Protein AF-A0A1S6QHH8-F1 (afdb_monomer_lite)

InterPro domains:
  IPR001818 Peptidase M10, metallopeptidase [PF00413] (205-261)
  IPR024079 Metallopeptidase, catalytic domain superfamily [G3DSA:3.40.390.10] (134-269)

Radius of gyration: 24.77 Å; chains: 1; bounding box: 55×42×79 Å

Structure (mmCIF, N/CA/C/O backbone):
data_AF-A0A1S6QHH8-F1
#
_entry.id   AF-A0A1S6QHH8-F1
#
loop_
_atom_site.group_PDB
_atom_site.id
_atom_site.type_symbol
_atom_site.label_atom_id
_atom_site.label_alt_id
_atom_site.label_comp_id
_atom_site.label_asym_id
_atom_site.label_entity_id
_atom_site.label_seq_id
_atom_site.pdbx_PDB_ins_code
_atom_site.Cartn_x
_atom_site.Cartn_y
_atom_site.Cartn_z
_atom_site.occupancy
_atom_site.B_iso_or_equiv
_atom_site.auth_seq_id
_atom_site.auth_comp_id
_atom_site.auth_asym_id
_atom_site.auth_atom_id
_atom_site.pdbx_PDB_model_num
ATOM 1 N N . MET A 1 1 ? -2.796 -9.650 -31.350 1.00 51.22 1 MET A N 1
ATOM 2 C CA . MET A 1 1 ? -2.379 -8.665 -30.313 1.00 51.22 1 MET A CA 1
ATOM 3 C C . MET A 1 1 ? -1.044 -7.991 -30.664 1.00 51.22 1 MET A C 1
ATOM 5 O O . MET A 1 1 ? -0.885 -6.814 -30.364 1.00 51.22 1 MET A O 1
ATOM 9 N N . THR A 1 2 ? -0.147 -8.692 -31.366 1.00 52.94 2 THR A N 1
ATOM 10 C CA . THR A 1 2 ? 1.159 -8.241 -31.893 1.00 52.94 2 THR A CA 1
ATOM 11 C C . THR A 1 2 ? 1.101 -6.965 -32.746 1.00 52.94 2 THR A C 1
ATOM 13 O O . THR A 1 2 ? 1.821 -6.013 -32.470 1.00 52.94 2 THR A O 1
ATOM 16 N N . THR A 1 3 ? 0.168 -6.851 -33.696 1.00 48.91 3 THR A N 1
ATOM 17 C CA . THR A 1 3 ? 0.068 -5.676 -34.590 1.00 48.91 3 THR A CA 1
ATOM 18 C C . THR A 1 3 ? -0.217 -4.362 -33.845 1.00 48.91 3 THR A C 1
ATOM 20 O O . THR A 1 3 ? 0.385 -3.331 -34.136 1.00 48.91 3 THR A O 1
ATOM 23 N N . LYS A 1 4 ? -1.089 -4.396 -32.822 1.00 62.06 4 LYS A N 1
ATOM 24 C CA . LYS A 1 4 ? -1.388 -3.227 -31.967 1.00 62.06 4 LYS A CA 1
ATOM 25 C C . LYS A 1 4 ? -0.208 -2.846 -31.064 1.00 62.06 4 LYS A C 1
ATOM 27 O O . LYS A 1 4 ? -0.083 -1.679 -30.700 1.00 62.06 4 LYS A O 1
ATOM 32 N N . LEU A 1 5 ? 0.629 -3.814 -30.689 1.00 64.44 5 LEU A N 1
ATOM 33 C CA . LEU A 1 5 ? 1.823 -3.587 -29.876 1.00 64.44 5 LEU A CA 1
ATOM 34 C C . LEU A 1 5 ? 2.918 -2.898 -30.700 1.00 64.44 5 LEU A C 1
ATOM 36 O O . LEU A 1 5 ? 3.443 -1.872 -30.274 1.00 64.44 5 LEU A O 1
ATOM 40 N N . ASN A 1 6 ? 3.158 -3.390 -31.917 1.00 60.22 6 ASN A N 1
ATOM 41 C CA . ASN A 1 6 ? 4.155 -2.841 -32.838 1.00 60.22 6 ASN A CA 1
ATOM 42 C C . ASN A 1 6 ? 3.826 -1.403 -33.241 1.00 60.22 6 ASN A C 1
ATOM 44 O O . ASN A 1 6 ? 4.709 -0.549 -3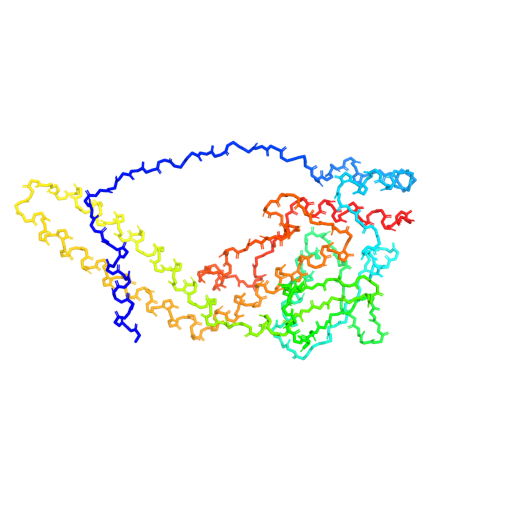3.245 1.00 60.22 6 ASN A O 1
ATOM 48 N N . LEU A 1 7 ? 2.547 -1.103 -33.488 1.00 55.94 7 LEU A N 1
ATOM 49 C CA . LEU A 1 7 ? 2.104 0.261 -33.776 1.00 55.94 7 LEU A CA 1
ATOM 50 C C . LEU A 1 7 ? 2.398 1.216 -32.603 1.00 55.94 7 LEU A C 1
ATOM 52 O O . LEU A 1 7 ? 2.921 2.306 -32.810 1.00 55.94 7 LEU A O 1
ATOM 56 N N . ARG A 1 8 ? 2.131 0.790 -31.359 1.00 69.94 8 ARG A N 1
ATOM 57 C CA . ARG A 1 8 ? 2.402 1.591 -30.150 1.00 69.94 8 ARG A CA 1
ATOM 58 C C . ARG A 1 8 ? 3.893 1.813 -29.894 1.00 69.94 8 ARG A C 1
ATOM 60 O O . ARG A 1 8 ? 4.254 2.896 -29.447 1.00 69.94 8 ARG A O 1
ATOM 67 N N . ILE A 1 9 ? 4.739 0.817 -30.166 1.00 73.56 9 ILE A N 1
ATOM 68 C CA . ILE A 1 9 ? 6.199 0.954 -30.052 1.00 73.56 9 ILE A CA 1
ATOM 69 C C . ILE A 1 9 ? 6.696 1.981 -31.070 1.00 73.56 9 ILE A C 1
ATOM 71 O O . ILE A 1 9 ? 7.362 2.935 -30.685 1.00 73.56 9 ILE A O 1
ATOM 75 N N . LYS A 1 10 ? 6.298 1.850 -32.343 1.00 66.06 10 LYS A N 1
ATOM 76 C CA . LYS A 1 10 ? 6.672 2.806 -33.398 1.00 66.06 10 LYS A CA 1
ATOM 77 C C . LYS A 1 10 ? 6.259 4.244 -33.052 1.00 66.06 10 LYS A C 1
ATOM 79 O O . LYS A 1 10 ? 7.071 5.149 -33.192 1.00 66.06 10 LYS A O 1
ATOM 84 N N . LEU A 1 11 ? 5.049 4.441 -32.516 1.00 65.81 11 LEU A N 1
ATOM 85 C CA . LEU A 1 11 ? 4.545 5.749 -32.057 1.00 65.81 11 LEU A CA 1
ATOM 86 C C . LEU A 1 11 ? 5.353 6.361 -30.894 1.00 65.81 11 LEU A C 1
ATOM 88 O O . LEU A 1 11 ? 5.511 7.575 -30.830 1.00 65.81 11 LEU A O 1
ATOM 92 N N . LEU A 1 12 ? 5.869 5.552 -29.964 1.00 68.81 12 LEU A N 1
ATOM 93 C CA . LEU A 1 12 ? 6.679 6.039 -28.832 1.00 68.81 12 LEU A CA 1
ATOM 94 C C . LEU A 1 12 ? 8.142 6.329 -29.202 1.00 68.81 12 LEU A C 1
ATOM 96 O O . LEU A 1 12 ? 8.862 6.962 -28.427 1.00 68.81 12 LEU A O 1
ATOM 100 N N . MET A 1 13 ? 8.571 5.865 -30.372 1.00 68.62 13 MET A N 1
ATOM 101 C CA . MET A 1 13 ? 9.923 6.028 -30.905 1.00 68.62 13 MET A CA 1
ATOM 102 C C . MET A 1 13 ? 9.977 7.114 -32.005 1.00 68.62 13 MET A C 1
ATOM 104 O O . MET A 1 13 ? 10.937 7.160 -32.775 1.00 68.62 13 MET A O 1
ATOM 108 N N . ILE A 1 14 ? 8.950 7.979 -32.101 1.00 58.16 14 ILE A N 1
ATOM 109 C CA . ILE A 1 14 ? 8.840 9.026 -33.133 1.00 58.16 14 ILE A CA 1
ATOM 110 C C . ILE A 1 14 ? 9.967 10.067 -33.007 1.00 58.16 14 ILE A C 1
ATOM 112 O O . ILE A 1 14 ? 10.131 10.714 -31.977 1.00 58.16 14 ILE A O 1
ATOM 116 N N . SER A 1 15 ? 10.701 10.183 -34.121 1.00 48.19 15 SER A N 1
ATOM 117 C CA . SER A 1 15 ? 11.646 11.208 -34.591 1.00 48.19 15 SER A CA 1
ATOM 118 C C . SER A 1 15 ? 12.500 11.969 -33.567 1.00 48.19 15 SER A C 1
ATOM 120 O O . SER A 1 15 ? 12.021 12.803 -32.806 1.00 48.19 15 SER A O 1
ATOM 122 N N . VAL A 1 16 ? 13.820 11.841 -33.739 1.00 45.78 16 VAL A N 1
ATOM 123 C CA . VAL A 1 16 ? 14.908 12.655 -33.146 1.00 45.78 16 VAL A CA 1
ATOM 124 C C . VAL A 1 16 ? 14.820 14.156 -33.531 1.00 45.78 16 VAL A C 1
ATOM 126 O O . VAL A 1 16 ? 15.731 14.925 -33.247 1.00 45.78 16 VAL A O 1
ATOM 129 N N . LEU A 1 17 ? 13.743 14.613 -34.185 1.00 43.12 17 LEU A N 1
ATOM 130 C CA . LEU A 1 17 ? 13.693 15.925 -34.837 1.00 43.12 17 LEU A CA 1
ATOM 131 C C . LEU A 1 17 ? 13.499 17.126 -33.899 1.00 43.12 17 LEU A C 1
ATOM 133 O O . LEU A 1 17 ? 13.678 18.252 -34.348 1.00 43.12 17 LEU A O 1
ATOM 137 N N . SER A 1 18 ? 13.179 16.934 -32.620 1.00 38.03 18 SER A N 1
ATOM 138 C CA . SER A 1 18 ? 12.982 18.065 -31.701 1.00 38.03 18 SER A CA 1
ATOM 139 C C . SER A 1 18 ? 12.889 17.610 -30.242 1.00 38.03 18 SER A C 1
ATOM 141 O O . SER A 1 18 ? 11.829 17.636 -29.623 1.00 38.03 18 SER A O 1
ATOM 143 N N . LEU A 1 19 ? 14.015 17.198 -29.648 1.00 35.59 19 LEU A N 1
ATOM 144 C CA . LEU A 1 19 ? 14.108 17.100 -28.187 1.00 35.59 19 LEU A CA 1
ATOM 145 C C . LEU A 1 19 ? 14.456 18.475 -27.598 1.00 35.59 19 LEU A C 1
ATOM 147 O O . LEU A 1 19 ? 15.608 18.769 -27.291 1.00 35.59 19 LEU A O 1
ATOM 151 N N . THR A 1 20 ? 13.446 19.320 -27.402 1.00 33.41 20 THR A N 1
ATOM 152 C CA . THR A 1 20 ? 13.528 20.394 -26.406 1.00 33.41 20 THR A CA 1
ATOM 153 C C . THR A 1 20 ? 13.478 19.767 -25.013 1.00 33.41 20 THR A C 1
ATOM 155 O O . THR A 1 20 ? 12.476 19.163 -24.621 1.00 33.41 20 THR A O 1
ATOM 158 N N . LEU A 1 21 ? 14.574 19.899 -24.266 1.00 32.94 21 LEU A N 1
ATOM 159 C CA . LEU A 1 21 ? 14.647 19.617 -22.834 1.00 32.94 21 LEU A CA 1
ATOM 160 C C . LEU A 1 21 ? 13.706 20.573 -22.085 1.00 32.94 21 LEU A C 1
ATOM 162 O O . LEU A 1 21 ? 14.079 21.698 -21.769 1.00 32.94 21 LEU A O 1
ATOM 166 N N . PHE A 1 22 ? 12.485 20.136 -21.780 1.00 30.77 22 PHE A N 1
ATOM 167 C CA . PHE A 1 22 ? 11.654 20.836 -20.804 1.00 30.77 22 PHE A CA 1
ATOM 168 C C . PHE A 1 22 ? 12.207 20.564 -19.403 1.00 30.77 22 PHE A C 1
ATOM 170 O O . PHE A 1 22 ? 12.034 19.481 -18.841 1.00 30.77 22 PHE A O 1
ATOM 177 N N . ALA A 1 23 ? 12.891 21.561 -18.842 1.00 28.89 23 ALA A N 1
ATOM 178 C CA . ALA A 1 23 ? 13.154 21.624 -17.416 1.00 28.89 23 ALA A CA 1
ATOM 179 C C . ALA A 1 23 ? 11.807 21.773 -16.696 1.00 28.89 23 ALA A C 1
ATOM 181 O O . ALA A 1 23 ? 11.114 22.779 -16.843 1.00 28.89 23 ALA A O 1
ATOM 182 N N . PHE A 1 24 ? 11.409 20.751 -15.941 1.00 31.20 24 PHE A N 1
ATOM 183 C CA . PHE A 1 24 ? 10.262 20.868 -15.051 1.00 31.20 24 PHE A CA 1
ATOM 184 C C . PHE A 1 24 ? 10.625 21.852 -13.934 1.00 31.20 24 PHE A C 1
ATOM 186 O O . PHE A 1 24 ? 11.630 21.625 -13.253 1.00 31.20 24 PHE A O 1
ATOM 193 N N . PRO A 1 25 ? 9.837 22.916 -13.697 1.00 30.22 25 PRO A N 1
ATOM 194 C CA . PRO A 1 25 ? 10.035 23.735 -12.517 1.00 30.22 25 PRO A CA 1
ATOM 195 C C . PRO A 1 25 ? 9.834 22.853 -11.284 1.00 30.22 25 PRO A C 1
ATOM 197 O O . PRO A 1 25 ? 8.800 22.202 -11.109 1.00 30.22 25 PRO A O 1
ATOM 200 N N . THR A 1 26 ? 10.843 22.818 -10.419 1.00 32.25 26 THR A N 1
ATOM 201 C CA . THR A 1 26 ? 10.704 22.285 -9.070 1.00 32.25 26 THR A CA 1
ATOM 202 C C . THR A 1 26 ? 9.713 23.172 -8.334 1.00 32.25 26 THR A C 1
ATOM 204 O O . THR A 1 26 ? 10.038 24.296 -7.954 1.00 32.25 26 THR A O 1
ATOM 207 N N . SER A 1 27 ? 8.486 22.686 -8.154 1.00 33.19 27 SER A N 1
ATOM 208 C CA . SER A 1 27 ? 7.510 23.346 -7.297 1.00 33.19 27 SER A CA 1
ATOM 209 C C . SER A 1 27 ? 8.098 23.471 -5.894 1.00 33.19 27 SER A C 1
ATOM 211 O O . SER A 1 27 ? 8.435 22.462 -5.265 1.00 33.19 27 SER A O 1
ATOM 213 N N . SER A 1 28 ? 8.212 24.701 -5.406 1.00 36.06 28 SER A N 1
ATOM 214 C CA . SER A 1 28 ? 8.492 24.991 -4.009 1.00 36.06 28 SER A CA 1
ATOM 215 C C . SER A 1 28 ? 7.426 24.319 -3.141 1.00 36.06 28 SER A C 1
ATOM 217 O O . SER A 1 28 ? 6.220 24.494 -3.321 1.00 36.06 28 SER A O 1
ATOM 219 N N . ASN A 1 29 ? 7.878 23.481 -2.210 1.00 37.91 29 ASN A N 1
ATOM 220 C CA . ASN A 1 29 ? 6.994 22.837 -1.254 1.00 37.91 29 ASN A CA 1
ATOM 221 C C . ASN A 1 29 ? 6.474 23.905 -0.288 1.00 37.91 29 ASN A C 1
ATOM 223 O O . ASN A 1 29 ? 7.172 24.294 0.646 1.00 37.91 29 ASN A O 1
ATOM 227 N N . VAL A 1 30 ? 5.235 24.355 -0.481 1.00 34.84 30 VAL A N 1
ATOM 228 C CA . VAL A 1 30 ? 4.479 25.006 0.590 1.00 34.84 30 VAL A CA 1
ATOM 229 C C . VAL A 1 30 ? 4.384 23.989 1.726 1.00 34.84 30 VAL A C 1
ATOM 231 O O . VAL A 1 30 ? 3.752 22.938 1.585 1.00 34.84 30 VAL A O 1
ATOM 234 N N . HIS A 1 31 ? 5.077 24.259 2.833 1.00 40.41 31 HIS A N 1
ATOM 235 C CA . HIS A 1 31 ? 5.063 23.409 4.016 1.00 40.41 31 HIS A CA 1
ATOM 236 C C . HIS A 1 31 ? 3.648 23.385 4.597 1.00 40.41 31 HIS A C 1
ATOM 238 O O . HIS A 1 31 ? 3.270 24.235 5.400 1.00 40.41 31 HIS A O 1
ATOM 244 N N . ALA A 1 32 ? 2.854 22.387 4.206 1.00 47.12 32 ALA A N 1
ATOM 245 C CA . ALA A 1 32 ? 1.648 22.043 4.938 1.00 47.12 32 ALA A CA 1
ATOM 246 C C . ALA A 1 32 ? 2.029 21.844 6.413 1.00 47.12 32 ALA A C 1
ATOM 248 O O . ALA A 1 32 ? 3.020 21.170 6.719 1.00 47.12 32 ALA A O 1
ATOM 249 N N . SER A 1 33 ? 1.259 22.441 7.323 1.00 57.16 33 SER A N 1
ATOM 250 C CA . SER A 1 33 ? 1.471 22.293 8.760 1.00 57.16 33 SER A CA 1
ATOM 251 C C . SER A 1 33 ? 1.549 20.805 9.112 1.00 57.16 33 SER A C 1
ATOM 253 O O . SER A 1 33 ? 0.631 20.018 8.873 1.00 57.16 33 SER A O 1
ATOM 255 N N . SER A 1 34 ? 2.717 20.387 9.602 1.00 78.12 34 SER A N 1
ATOM 256 C CA . SER A 1 34 ? 3.014 18.970 9.774 1.00 78.12 34 SER A CA 1
ATOM 257 C C . SER A 1 34 ? 2.138 18.377 10.874 1.00 78.12 34 SER A C 1
ATOM 259 O O . SER A 1 34 ? 2.282 18.697 12.053 1.00 78.12 3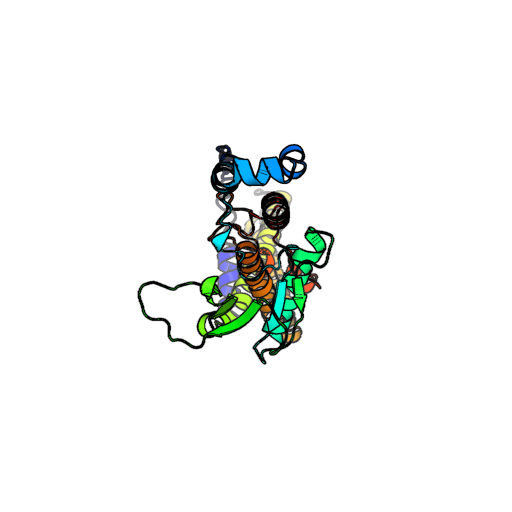4 SER A O 1
ATOM 261 N N . VAL A 1 35 ? 1.263 17.446 10.495 1.00 93.50 35 VAL A N 1
ATOM 262 C CA . VAL A 1 35 ? 0.444 16.656 11.429 1.00 93.50 35 VAL A CA 1
ATOM 263 C C . VAL A 1 35 ? 1.246 15.536 12.103 1.00 93.50 35 VAL A C 1
ATOM 265 O O . VAL A 1 35 ? 0.662 14.640 12.704 1.00 93.50 35 VAL A O 1
ATOM 268 N N . LYS A 1 36 ? 2.582 15.540 12.001 1.00 95.94 36 LYS A N 1
ATOM 269 C CA . LYS A 1 36 ? 3.469 14.552 12.625 1.00 95.94 36 LYS A CA 1
ATOM 270 C C . LYS A 1 36 ? 3.754 14.937 14.087 1.00 95.94 36 LYS A C 1
ATOM 272 O O . LYS A 1 36 ? 4.396 15.959 14.330 1.00 95.94 36 LYS A O 1
ATOM 277 N N . PRO A 1 37 ? 3.350 14.123 15.079 1.00 96.50 37 PRO A N 1
ATOM 278 C CA . PRO A 1 37 ? 3.741 14.337 16.470 1.00 96.50 37 PRO A CA 1
ATOM 279 C C . PRO A 1 37 ? 5.258 14.279 16.670 1.00 96.50 37 PRO A C 1
ATOM 281 O O . PRO A 1 37 ? 5.941 13.443 16.075 1.00 96.50 37 PRO A O 1
ATOM 284 N N . SER A 1 38 ? 5.773 15.131 17.557 1.00 96.31 38 SER A N 1
ATOM 285 C CA . SER A 1 38 ? 7.163 15.062 18.016 1.00 96.31 38 SER A CA 1
ATOM 286 C C . SER A 1 38 ? 7.353 13.945 19.046 1.00 96.31 38 SER A C 1
ATOM 288 O O . SER A 1 38 ? 6.400 13.499 19.690 1.00 96.31 38 SER A O 1
ATOM 290 N N . ALA A 1 39 ? 8.601 13.525 19.266 1.00 95.75 39 ALA A N 1
ATOM 291 C CA . ALA A 1 39 ? 8.926 12.556 20.312 1.00 95.75 39 ALA A CA 1
ATOM 292 C C . ALA A 1 39 ? 8.491 13.041 21.709 1.00 95.75 39 ALA A C 1
ATOM 294 O O . ALA A 1 39 ? 7.971 12.254 22.497 1.00 95.75 39 ALA A O 1
ATOM 295 N N . THR A 1 40 ? 8.634 14.339 21.993 1.00 97.00 40 THR A N 1
ATOM 296 C CA . THR A 1 40 ? 8.186 14.958 23.250 1.00 97.00 40 THR A CA 1
ATOM 297 C C . THR A 1 40 ? 6.676 14.860 23.425 1.00 97.00 40 THR A C 1
ATOM 299 O O . THR A 1 40 ? 6.208 14.572 24.526 1.00 97.00 40 THR A O 1
ATOM 302 N N . MET A 1 41 ? 5.903 15.040 22.346 1.00 97.69 41 MET A N 1
ATOM 303 C CA . MET A 1 41 ? 4.451 14.863 22.394 1.00 97.69 41 MET A CA 1
ATOM 304 C C . MET A 1 41 ? 4.093 13.423 22.780 1.00 97.69 41 MET A C 1
ATOM 306 O O . MET A 1 41 ? 3.265 13.218 23.657 1.00 97.69 41 MET A O 1
ATOM 310 N N . LEU A 1 42 ? 4.773 12.425 22.205 1.00 97.75 42 LEU A N 1
ATOM 311 C CA . LEU A 1 42 ? 4.529 11.004 22.498 1.00 97.75 42 LEU A CA 1
ATOM 312 C C . LEU A 1 42 ? 4.879 10.577 23.933 1.00 97.75 42 LEU A C 1
ATOM 314 O O . LEU A 1 42 ? 4.435 9.511 24.367 1.00 97.75 42 LEU A O 1
ATOM 318 N N . LYS A 1 43 ? 5.663 11.378 24.660 1.00 97.69 43 LYS A N 1
ATOM 319 C CA . LYS A 1 43 ? 6.118 11.093 26.029 1.00 97.69 43 LYS A CA 1
ATOM 320 C C . LYS A 1 43 ? 5.320 11.831 27.111 1.00 97.69 43 LYS A C 1
ATOM 322 O O . LYS A 1 43 ? 5.666 11.725 28.283 1.00 97.69 43 LYS A O 1
ATOM 327 N N . LYS A 1 44 ? 4.269 12.583 26.759 1.00 98.44 44 LYS A N 1
ATOM 328 C CA . LYS A 1 44 ? 3.435 13.254 27.769 1.00 98.44 44 LYS A CA 1
ATOM 329 C C . LYS A 1 44 ? 2.696 12.248 28.658 1.00 98.44 44 LYS A C 1
ATOM 331 O O . LYS A 1 44 ? 2.465 11.099 28.281 1.00 98.44 44 LYS A O 1
ATOM 336 N N . THR A 1 45 ? 2.339 12.696 29.860 1.00 98.12 45 THR A N 1
ATOM 337 C CA . THR A 1 45 ? 1.661 11.871 30.867 1.00 98.12 45 THR A CA 1
ATOM 338 C C . THR A 1 45 ? 0.213 11.575 30.472 1.00 98.12 45 THR A C 1
ATOM 340 O O . THR A 1 45 ? -0.403 12.297 29.686 1.00 98.12 45 THR A O 1
ATOM 343 N N . LYS A 1 46 ? -0.377 10.530 31.068 1.00 98.00 46 LYS A N 1
ATOM 344 C CA . LYS A 1 46 ? -1.797 10.195 30.859 1.00 98.00 46 LYS A CA 1
ATOM 345 C C . LYS A 1 46 ? -2.725 11.352 31.238 1.00 98.00 46 LYS A C 1
ATOM 347 O O . LYS A 1 46 ? -3.681 11.626 30.521 1.00 98.00 46 LYS A O 1
ATOM 352 N N . THR A 1 47 ? -2.438 12.047 32.340 1.00 98.38 47 THR A N 1
ATOM 353 C CA . THR A 1 47 ? -3.202 13.233 32.759 1.00 98.38 47 THR A CA 1
ATOM 354 C C . THR A 1 47 ? -3.105 14.343 31.722 1.00 98.38 47 THR A C 1
ATOM 356 O O . THR A 1 47 ? -4.140 14.850 31.309 1.00 98.38 47 THR A O 1
ATOM 359 N N . TYR A 1 48 ? -1.909 14.627 31.192 1.00 98.50 48 TYR A N 1
ATOM 360 C CA . TYR A 1 48 ? -1.760 15.605 30.115 1.00 98.50 48 TYR A CA 1
ATOM 361 C C . TYR A 1 48 ? -2.613 15.243 28.891 1.00 98.50 48 TYR A C 1
ATOM 363 O O . TYR A 1 48 ? -3.322 16.104 28.372 1.00 98.50 48 TYR A O 1
ATOM 371 N N . TYR A 1 49 ? -2.576 13.980 28.445 1.00 98.44 49 TYR A N 1
ATOM 372 C CA . TYR A 1 49 ? -3.382 13.530 27.307 1.00 98.44 49 TYR A CA 1
ATOM 373 C C . TYR A 1 49 ? -4.880 13.709 27.535 1.00 98.44 49 TYR A C 1
ATOM 375 O O . TYR A 1 49 ? -5.563 14.176 26.627 1.00 98.44 49 TYR A O 1
ATOM 383 N N . ARG A 1 50 ? -5.379 13.378 28.732 1.00 98.00 50 ARG A N 1
ATOM 384 C CA . ARG A 1 50 ? -6.790 13.567 29.092 1.00 98.00 50 ARG A CA 1
ATOM 385 C C . ARG A 1 50 ? -7.180 15.045 29.082 1.00 98.00 50 ARG A C 1
ATOM 387 O O . ARG A 1 50 ? -8.133 15.408 28.401 1.00 98.00 50 ARG A O 1
ATOM 394 N N . SER A 1 51 ? -6.402 15.901 29.744 1.00 98.25 51 SER A N 1
ATOM 395 C CA . SER A 1 51 ? -6.690 17.340 29.841 1.00 98.25 51 SER A CA 1
ATOM 396 C C . SER A 1 51 ? -6.623 18.067 28.492 1.00 98.25 51 SER A C 1
ATOM 398 O O . SER A 1 51 ? -7.343 19.035 28.285 1.00 98.25 51 SER A O 1
ATOM 400 N N . HIS A 1 52 ? -5.798 17.594 27.551 1.00 98.31 52 HIS A N 1
ATOM 401 C CA . HIS A 1 52 ? -5.576 18.256 26.257 1.00 98.31 52 HIS A CA 1
ATOM 402 C C . HIS A 1 52 ? -6.165 17.485 25.067 1.00 98.31 52 HIS A C 1
ATOM 404 O O . HIS A 1 52 ? -5.804 17.745 23.916 1.00 98.31 52 HIS A O 1
ATOM 410 N N . ALA A 1 53 ? -7.075 16.538 25.317 1.00 98.00 53 ALA A N 1
ATOM 411 C CA . ALA A 1 53 ? -7.547 15.586 24.314 1.00 98.00 53 ALA A CA 1
ATOM 412 C C . ALA A 1 53 ? -8.077 16.248 23.031 1.00 98.00 53 ALA A C 1
ATOM 414 O O . ALA A 1 53 ? -7.706 15.837 21.927 1.00 98.00 53 ALA A O 1
ATOM 415 N N . LYS A 1 54 ? -8.898 17.298 23.172 1.00 98.00 54 LYS A N 1
ATOM 416 C CA . LYS A 1 54 ? -9.499 18.040 22.049 1.00 98.00 54 LYS A CA 1
ATOM 417 C C . LYS A 1 54 ? -8.445 18.766 21.205 1.00 98.00 54 LYS A C 1
ATOM 419 O O . LYS A 1 54 ? -8.458 18.670 19.979 1.00 98.00 54 LYS A O 1
ATOM 424 N N . THR A 1 55 ? -7.496 19.443 21.849 1.00 97.50 55 THR A N 1
ATOM 425 C CA . THR A 1 55 ? -6.420 20.179 21.164 1.00 97.50 55 THR A CA 1
ATOM 426 C C . THR A 1 55 ? -5.490 19.233 20.412 1.00 97.50 55 THR A C 1
ATOM 428 O O . THR A 1 55 ? -5.121 19.497 19.267 1.00 97.50 55 THR A O 1
ATOM 431 N N . ILE A 1 56 ? -5.149 18.097 21.027 1.00 98.06 56 ILE A N 1
ATOM 432 C CA . ILE A 1 56 ? -4.317 17.065 20.402 1.00 98.06 56 ILE A CA 1
ATOM 433 C C . ILE A 1 56 ? -5.039 16.449 19.195 1.00 98.06 56 ILE A C 1
ATOM 435 O O . ILE A 1 56 ? -4.439 16.347 18.123 1.00 98.06 56 ILE A O 1
ATOM 439 N N . ALA A 1 57 ? -6.325 16.110 19.343 1.00 97.62 57 ALA A N 1
ATOM 440 C CA . ALA A 1 57 ? -7.165 15.587 18.265 1.00 97.62 57 ALA A CA 1
ATOM 441 C C . ALA A 1 57 ? -7.171 16.518 17.049 1.00 97.62 57 ALA A C 1
ATOM 443 O O . ALA A 1 57 ? -6.834 16.087 15.947 1.00 97.62 57 ALA A O 1
ATOM 444 N N . LYS A 1 58 ? -7.456 17.810 17.261 1.00 96.75 58 LYS A N 1
ATOM 445 C CA . LYS A 1 58 ? -7.481 18.817 16.193 1.00 96.75 58 LYS A CA 1
ATOM 446 C C . LYS A 1 58 ? -6.121 18.957 15.505 1.00 96.75 58 LYS A C 1
ATOM 448 O O . LYS A 1 58 ? -6.043 18.920 14.282 1.00 96.75 58 LYS A O 1
ATOM 453 N N . LYS A 1 59 ? -5.036 19.086 16.279 1.00 96.31 59 LYS A N 1
ATOM 454 C CA . LYS A 1 59 ? -3.686 19.328 15.740 1.00 96.31 59 LYS A CA 1
ATOM 455 C C . LYS A 1 59 ? -3.154 18.158 14.911 1.00 96.31 59 LYS A C 1
ATOM 457 O O . LYS A 1 59 ? -2.539 18.373 13.871 1.00 96.31 59 LYS A O 1
ATOM 462 N N . TYR A 1 60 ? -3.360 16.929 15.379 1.00 97.50 60 TYR A N 1
ATOM 463 C CA . TYR A 1 60 ? -2.797 15.727 14.753 1.00 97.50 60 TYR A CA 1
ATOM 464 C C . TYR A 1 60 ? -3.821 14.927 13.947 1.00 97.50 60 TYR A C 1
ATOM 466 O O . TYR A 1 60 ? -3.508 13.828 13.476 1.00 97.50 60 TYR A O 1
ATOM 474 N N . ARG A 1 61 ? -5.022 15.491 13.764 1.00 97.44 61 ARG A N 1
ATOM 475 C CA . ARG A 1 61 ? -6.131 14.916 13.001 1.00 97.44 61 ARG A CA 1
ATOM 476 C C . ARG A 1 61 ? -6.475 13.506 13.481 1.00 97.44 61 ARG A C 1
ATOM 478 O O . ARG A 1 61 ? -6.337 12.527 12.744 1.00 97.44 61 ARG A O 1
ATOM 485 N N . ILE A 1 62 ? -6.792 13.396 14.768 1.00 98.06 62 ILE A N 1
ATOM 486 C CA . ILE A 1 62 ? -7.158 12.142 15.432 1.00 98.06 62 ILE A CA 1
ATOM 487 C C . ILE A 1 62 ? -8.609 12.244 15.893 1.00 98.06 62 ILE A C 1
ATOM 489 O O . ILE A 1 62 ? -8.968 13.176 16.606 1.00 98.06 62 ILE A O 1
ATOM 493 N N . THR A 1 63 ? -9.415 11.245 15.557 1.00 97.56 63 THR A N 1
ATOM 494 C CA . THR A 1 63 ? -10.805 11.122 15.988 1.00 97.56 63 THR A CA 1
ATOM 495 C C . THR A 1 63 ? -10.956 9.890 16.883 1.00 97.56 63 THR A C 1
ATOM 497 O O . THR A 1 63 ? -10.957 8.750 16.413 1.00 97.56 63 THR A O 1
ATOM 500 N N . TYR A 1 64 ? -11.113 10.089 18.195 1.00 96.44 64 TYR A N 1
ATOM 501 C CA . TYR A 1 64 ? -11.192 8.973 19.154 1.00 96.44 64 TYR A CA 1
ATOM 502 C C . TYR A 1 64 ? -12.439 8.098 18.958 1.00 96.44 64 TYR A C 1
ATOM 504 O O . TYR A 1 64 ? -12.387 6.889 19.185 1.00 96.44 64 TYR A O 1
ATOM 512 N N . SER A 1 65 ? -13.541 8.666 18.453 1.00 96.00 65 SER A N 1
ATOM 513 C CA . SER A 1 65 ? -14.773 7.918 18.160 1.00 96.00 65 SER A CA 1
ATOM 514 C C . SER A 1 65 ? -14.626 6.902 17.022 1.00 96.00 65 SER A C 1
ATOM 516 O O . SER A 1 65 ? -15.483 6.034 16.878 1.00 96.00 65 SER A O 1
ATOM 518 N N . LEU A 1 66 ? -13.533 6.938 16.249 1.00 96.56 66 LEU A N 1
ATOM 519 C CA . LEU A 1 66 ? -13.223 5.896 15.267 1.00 96.56 66 LEU A CA 1
ATOM 520 C C . LEU A 1 66 ? -12.591 4.646 15.911 1.00 96.56 66 LEU A C 1
ATOM 522 O O . LEU A 1 66 ? -12.638 3.571 15.320 1.00 96.56 66 LEU A O 1
ATOM 526 N N . GLN A 1 67 ? -12.039 4.736 17.127 1.00 97.75 67 GLN A N 1
ATOM 527 C CA . GLN A 1 67 ? -11.275 3.662 17.787 1.00 97.75 67 GLN A CA 1
ATOM 528 C C . GLN A 1 67 ? -12.155 2.596 18.474 1.00 97.75 67 GLN A C 1
ATOM 530 O O . GLN A 1 67 ? -11.776 2.012 19.495 1.00 97.75 67 GLN A O 1
ATOM 535 N N . THR A 1 68 ? -13.347 2.326 17.945 1.00 97.88 68 THR A N 1
ATOM 536 C CA . THR A 1 68 ? -14.351 1.440 18.567 1.00 97.88 68 THR A CA 1
ATOM 537 C C . THR A 1 68 ? -13.951 -0.038 18.573 1.00 97.88 68 THR A C 1
ATOM 539 O O . THR A 1 68 ? -14.427 -0.803 19.415 1.00 97.88 68 THR A O 1
ATOM 542 N N . ALA A 1 69 ? -13.074 -0.450 17.653 1.00 97.56 69 ALA A N 1
ATOM 543 C CA . ALA A 1 69 ? -12.519 -1.804 17.584 1.00 97.56 69 ALA A CA 1
ATOM 544 C C . ALA A 1 69 ? -11.283 -2.014 18.471 1.00 97.56 69 ALA A C 1
ATOM 546 O O . ALA A 1 69 ? -10.803 -3.146 18.586 1.00 97.56 69 ALA A O 1
ATOM 547 N N . LEU A 1 70 ? -10.744 -0.960 19.088 1.00 98.12 70 LEU A N 1
ATOM 548 C CA . LEU A 1 70 ? -9.591 -1.083 19.972 1.00 98.12 70 LEU A CA 1
ATOM 549 C C . LEU A 1 70 ? -10.035 -1.417 21.396 1.00 98.12 70 LEU A C 1
ATOM 551 O O . LEU A 1 70 ? -10.920 -0.776 21.963 1.00 98.12 70 LEU A O 1
ATOM 555 N N . THR A 1 71 ? -9.356 -2.376 22.020 1.00 97.00 71 THR A N 1
ATOM 556 C CA . THR A 1 71 ? -9.429 -2.568 23.474 1.00 97.00 71 THR A CA 1
ATOM 557 C C . THR A 1 71 ? -8.851 -1.356 24.212 1.00 97.00 71 THR A C 1
ATOM 559 O O . THR A 1 71 ? -8.161 -0.520 23.621 1.00 97.00 71 THR A O 1
ATOM 562 N N . LYS A 1 72 ? -9.039 -1.289 25.539 1.00 94.19 72 LYS A N 1
ATOM 563 C CA . LYS A 1 72 ? -8.409 -0.264 26.398 1.00 94.19 72 LYS A CA 1
ATOM 564 C C . LYS A 1 72 ? -6.883 -0.172 26.236 1.00 94.19 72 LYS A C 1
ATOM 566 O O . LYS A 1 72 ? -6.297 0.889 26.399 1.00 94.19 72 LYS A O 1
ATOM 571 N N . ASN A 1 73 ? -6.242 -1.278 25.851 1.00 94.19 73 ASN A N 1
ATOM 572 C CA . ASN A 1 73 ? -4.796 -1.347 25.645 1.00 94.19 73 ASN A CA 1
ATOM 573 C C . ASN A 1 73 ? -4.370 -1.003 24.204 1.00 94.19 73 ASN A C 1
ATOM 575 O O . ASN A 1 73 ? -3.182 -1.087 23.887 1.00 94.19 73 ASN A O 1
ATOM 579 N N . GLY A 1 74 ? -5.305 -0.621 23.329 1.00 96.12 74 GLY A N 1
ATOM 580 C CA . GLY A 1 74 ? -5.019 -0.256 21.942 1.00 96.12 74 GLY A CA 1
ATOM 581 C C . GLY A 1 74 ? -4.789 -1.451 21.013 1.00 96.12 74 GLY A C 1
ATOM 582 O O . GLY A 1 74 ? -4.079 -1.315 20.020 1.00 96.12 74 GLY A O 1
ATOM 583 N N . HIS A 1 75 ? -5.340 -2.625 21.342 1.00 97.75 75 HIS A N 1
ATOM 584 C CA . HIS A 1 75 ? -5.249 -3.819 20.494 1.00 97.75 75 HIS A CA 1
ATOM 585 C C . HIS A 1 75 ? -6.555 -4.062 19.738 1.00 97.75 75 HIS A C 1
ATOM 587 O O . HIS A 1 75 ? -7.629 -3.922 20.321 1.00 97.75 75 HIS A O 1
ATOM 593 N N . ALA A 1 76 ? -6.456 -4.501 18.485 1.00 98.38 76 ALA A N 1
ATOM 594 C CA . ALA A 1 76 ? -7.576 -5.010 17.700 1.00 98.38 76 ALA A CA 1
ATOM 595 C C . ALA A 1 76 ? -7.417 -6.513 17.446 1.00 98.38 76 ALA A C 1
ATOM 597 O O . ALA A 1 76 ? -6.331 -6.982 17.101 1.00 98.38 76 ALA A O 1
ATOM 598 N N . LYS A 1 77 ? -8.513 -7.264 17.559 1.00 98.56 77 LYS A N 1
ATOM 599 C CA . LYS A 1 77 ? -8.584 -8.676 17.184 1.00 98.56 77 LYS A CA 1
ATOM 600 C C . LYS A 1 77 ? -9.499 -8.812 15.965 1.00 98.56 77 LYS A C 1
ATOM 602 O O . LYS A 1 77 ? -10.703 -8.612 16.098 1.00 98.56 77 LYS A O 1
ATOM 607 N N . ILE A 1 78 ? -8.944 -9.103 14.788 1.00 98.69 78 ILE A N 1
ATOM 608 C CA . ILE A 1 78 ? -9.668 -9.130 13.511 1.00 98.69 78 ILE A CA 1
ATOM 609 C C . ILE A 1 78 ? -10.238 -10.518 13.193 1.00 98.69 78 ILE A C 1
ATOM 611 O O . ILE A 1 78 ? -9.499 -11.493 13.057 1.00 98.69 78 ILE A O 1
ATOM 615 N N . TYR A 1 79 ? -11.554 -10.601 13.009 1.00 98.69 79 TYR A N 1
ATOM 616 C CA . TYR A 1 79 ? -12.221 -11.728 12.363 1.00 98.69 79 TYR A CA 1
ATOM 617 C C . TYR A 1 79 ? -12.352 -11.461 10.861 1.00 98.69 79 TYR A C 1
ATOM 619 O O . TYR A 1 79 ? -12.946 -10.470 10.446 1.00 98.69 79 TYR A O 1
ATOM 627 N N . VAL A 1 80 ? -11.803 -12.350 10.032 1.00 98.38 80 VAL A N 1
ATOM 628 C CA . VAL A 1 80 ? -11.838 -12.220 8.568 1.00 98.38 80 VAL A CA 1
ATOM 629 C C . VAL A 1 80 ? -12.991 -13.040 7.988 1.00 98.38 80 VAL A C 1
ATOM 631 O O . VAL A 1 80 ? -12.839 -14.233 7.702 1.00 98.38 80 VAL A O 1
ATOM 634 N N . ALA A 1 81 ? -14.139 -12.387 7.793 1.00 97.19 81 ALA A N 1
ATOM 635 C CA . ALA A 1 81 ? -15.376 -12.964 7.267 1.00 97.19 81 ALA A CA 1
ATOM 636 C C . ALA A 1 81 ? -15.392 -12.988 5.726 1.00 97.19 81 ALA A C 1
ATOM 638 O O . ALA A 1 81 ? -16.247 -12.397 5.071 1.00 97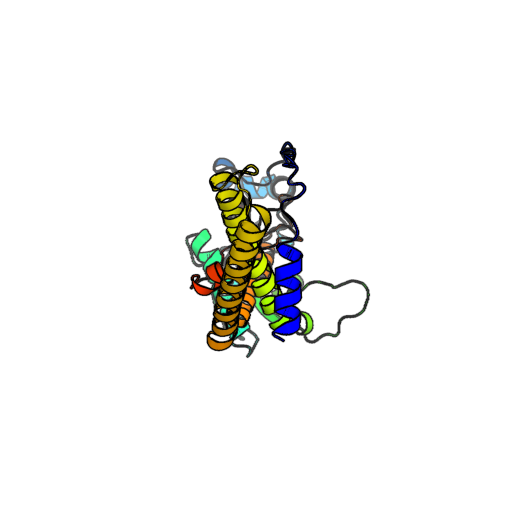.19 81 ALA A O 1
ATOM 639 N N . THR A 1 82 ? -14.415 -13.669 5.125 1.00 94.94 82 THR A N 1
ATOM 640 C CA . THR A 1 82 ? -14.402 -13.951 3.683 1.00 94.94 82 THR A CA 1
ATOM 641 C C . THR A 1 82 ? -13.705 -15.273 3.382 1.00 94.94 82 THR A C 1
ATOM 643 O O . THR A 1 82 ? -12.726 -15.648 4.042 1.00 94.94 82 THR A O 1
ATOM 646 N N . LYS A 1 83 ? -14.207 -15.973 2.358 1.00 93.88 83 LYS A N 1
ATOM 647 C CA . LYS A 1 83 ? -13.598 -17.187 1.795 1.00 93.88 83 LYS A CA 1
ATOM 648 C C . LYS A 1 83 ? -12.554 -16.873 0.709 1.00 93.88 83 LYS A C 1
ATOM 650 O O . LYS A 1 83 ? -11.812 -17.764 0.309 1.00 93.88 83 LYS A O 1
ATOM 655 N N . ASN A 1 84 ? -12.448 -15.621 0.248 1.00 92.75 84 ASN A N 1
ATOM 656 C CA . ASN A 1 84 ? -11.503 -15.244 -0.804 1.00 92.75 84 ASN A CA 1
ATOM 657 C C . ASN A 1 84 ? -10.045 -15.297 -0.298 1.00 92.75 84 ASN A C 1
ATOM 659 O O . ASN A 1 84 ? -9.628 -14.483 0.529 1.00 92.75 84 ASN A O 1
ATOM 663 N N . LYS A 1 85 ? -9.251 -16.246 -0.815 1.00 92.31 85 LYS A N 1
ATOM 664 C CA . LYS A 1 85 ? -7.858 -16.491 -0.390 1.00 92.31 85 LYS A CA 1
ATOM 665 C C . LYS A 1 85 ? -6.921 -15.303 -0.657 1.00 92.31 85 LYS A C 1
ATOM 667 O O . LYS A 1 85 ? -6.036 -15.021 0.156 1.00 92.31 85 LYS A O 1
ATOM 672 N N . THR A 1 86 ? -7.124 -14.587 -1.761 1.00 91.50 86 THR A N 1
ATOM 673 C CA . THR A 1 86 ? -6.314 -13.420 -2.134 1.00 91.50 86 THR A CA 1
ATOM 674 C C . THR A 1 86 ? -6.563 -12.257 -1.178 1.00 91.50 86 THR A C 1
ATOM 676 O O . THR A 1 86 ? -5.599 -11.720 -0.639 1.00 91.50 86 THR A O 1
ATOM 679 N N . LEU A 1 87 ? -7.825 -11.934 -0.862 1.00 93.62 87 LEU A N 1
ATOM 680 C CA . LEU A 1 87 ? -8.159 -10.915 0.145 1.00 93.62 87 LEU A CA 1
ATOM 681 C C . LEU A 1 87 ? -7.644 -11.274 1.535 1.00 93.62 87 LEU A C 1
ATOM 683 O O . LEU A 1 87 ? -7.082 -10.421 2.217 1.00 93.62 87 LEU A O 1
ATOM 687 N N . ARG A 1 88 ? -7.763 -12.540 1.955 1.00 96.81 88 ARG A N 1
ATOM 688 C CA . ARG A 1 88 ? -7.174 -12.997 3.227 1.00 96.81 88 ARG A CA 1
ATOM 689 C C . ARG A 1 88 ? -5.667 -12.733 3.266 1.00 96.81 88 ARG A C 1
ATOM 691 O O . ARG A 1 88 ? -5.138 -12.310 4.292 1.00 96.81 88 ARG A O 1
ATOM 698 N N . SER A 1 89 ? -4.985 -12.929 2.139 1.00 96.44 89 SER A N 1
ATOM 699 C CA . SER A 1 89 ? -3.556 -12.640 2.002 1.00 96.44 89 SER A CA 1
ATOM 700 C C . SER A 1 89 ? -3.255 -11.134 2.001 1.00 96.44 89 SER A C 1
ATOM 702 O O . SER A 1 89 ? -2.269 -10.725 2.611 1.00 96.44 89 SER A O 1
ATOM 704 N N . SER A 1 90 ? -4.103 -10.301 1.387 1.00 97.00 90 SER A N 1
ATOM 705 C CA . SER A 1 90 ? -4.020 -8.833 1.473 1.00 97.00 90 SER A CA 1
ATOM 706 C C . SER A 1 90 ? -4.152 -8.337 2.914 1.00 97.00 90 SER A C 1
ATOM 708 O O . SER A 1 90 ? -3.320 -7.557 3.369 1.00 97.00 90 SER A O 1
ATOM 710 N N . ILE A 1 91 ? -5.124 -8.859 3.670 1.00 98.06 91 ILE A N 1
ATOM 711 C CA . ILE A 1 91 ? -5.307 -8.540 5.095 1.00 98.06 91 ILE A CA 1
ATOM 712 C C . ILE A 1 91 ? -4.078 -8.965 5.899 1.00 98.06 91 ILE A C 1
ATOM 714 O O . ILE A 1 91 ? -3.595 -8.202 6.731 1.00 98.06 91 ILE A O 1
ATOM 718 N N . LYS A 1 92 ? -3.518 -10.151 5.625 1.00 98.38 92 LYS A N 1
ATOM 719 C CA . LYS A 1 92 ? -2.286 -10.613 6.279 1.00 98.38 92 LYS A CA 1
ATOM 720 C C . LYS A 1 92 ? -1.121 -9.659 6.062 1.00 98.38 92 LYS A C 1
ATOM 722 O O . LYS A 1 92 ? -0.416 -9.358 7.023 1.00 98.38 92 LYS A O 1
ATOM 727 N N . LEU A 1 93 ? -0.940 -9.158 4.844 1.00 98.31 93 LEU A N 1
ATOM 728 C CA . LEU A 1 93 ? 0.077 -8.148 4.565 1.00 98.31 93 LEU A CA 1
ATOM 729 C C . LEU A 1 93 ? -0.205 -6.840 5.308 1.00 98.31 93 LEU A C 1
ATOM 731 O O . LEU A 1 93 ? 0.689 -6.344 5.983 1.00 98.31 93 LEU A O 1
ATOM 735 N N . ALA A 1 94 ? -1.439 -6.337 5.274 1.00 98.44 94 ALA A N 1
ATOM 736 C CA . ALA A 1 94 ? -1.810 -5.093 5.946 1.00 98.44 94 ALA A CA 1
ATOM 737 C C . ALA A 1 94 ? -1.616 -5.151 7.475 1.00 98.44 94 ALA A C 1
ATOM 739 O O . ALA A 1 94 ? -1.078 -4.218 8.074 1.00 98.44 94 ALA A O 1
ATOM 740 N N . VAL A 1 95 ? -1.988 -6.273 8.104 1.00 98.75 95 VAL A N 1
ATOM 741 C CA . VAL A 1 95 ? -1.726 -6.551 9.528 1.00 98.75 95 VAL A CA 1
ATOM 742 C C . VAL A 1 95 ? -0.223 -6.562 9.805 1.00 98.75 95 VAL A C 1
ATOM 744 O O . VAL A 1 95 ? 0.237 -5.944 10.768 1.00 98.75 95 VAL A O 1
ATOM 747 N N . ASN A 1 96 ? 0.557 -7.233 8.953 1.00 98.56 96 ASN A N 1
ATOM 748 C CA . ASN A 1 96 ? 2.009 -7.280 9.092 1.00 98.56 96 ASN A CA 1
ATOM 749 C C . ASN A 1 96 ? 2.640 -5.893 8.938 1.00 98.56 96 ASN A C 1
ATOM 751 O O . ASN A 1 96 ? 3.526 -5.563 9.719 1.00 98.56 96 ASN A O 1
ATOM 755 N N . TYR A 1 97 ? 2.169 -5.065 8.002 1.00 98.50 97 TYR A N 1
ATOM 756 C CA . TYR A 1 97 ? 2.685 -3.713 7.789 1.00 98.50 97 TYR A CA 1
ATOM 757 C C . TYR A 1 97 ? 2.592 -2.862 9.049 1.00 98.50 97 TYR A C 1
ATOM 759 O O . TYR A 1 97 ? 3.597 -2.278 9.464 1.00 98.50 97 TYR A O 1
ATOM 767 N N . TRP A 1 98 ? 1.419 -2.839 9.682 1.00 98.62 98 TRP A N 1
ATOM 768 C CA . TRP A 1 98 ? 1.209 -2.098 10.921 1.00 98.62 98 TRP A CA 1
ATOM 769 C C . TRP A 1 98 ? 2.005 -2.678 12.084 1.00 98.62 98 TRP A C 1
ATOM 771 O O . TRP A 1 98 ? 2.725 -1.939 12.757 1.00 98.62 98 TRP A O 1
ATOM 781 N N . ASN A 1 99 ? 1.937 -3.993 12.299 1.00 98.62 99 ASN A N 1
ATOM 782 C CA . ASN A 1 99 ? 2.639 -4.635 13.409 1.00 98.62 99 ASN A CA 1
ATOM 783 C C . ASN A 1 99 ? 4.166 -4.463 13.312 1.00 98.62 99 ASN A C 1
ATOM 785 O O . ASN A 1 99 ? 4.812 -4.184 14.321 1.00 98.62 99 ASN A O 1
ATOM 789 N N . GLN A 1 100 ? 4.739 -4.577 12.107 1.00 98.00 100 GLN A N 1
ATOM 790 C CA . GLN A 1 100 ? 6.168 -4.352 11.866 1.00 98.00 100 GLN A CA 1
ATOM 791 C C . GLN A 1 100 ? 6.557 -2.893 12.122 1.00 98.00 100 GLN A C 1
ATOM 793 O O . GLN A 1 100 ? 7.497 -2.638 12.867 1.00 98.00 100 GLN A O 1
ATOM 798 N N . LYS A 1 101 ? 5.815 -1.921 11.570 1.00 97.94 101 LYS A N 1
ATOM 799 C CA . LYS A 1 101 ? 6.114 -0.487 11.756 1.00 97.94 101 LYS A CA 1
ATOM 800 C C . LYS A 1 101 ? 5.981 -0.039 13.210 1.00 97.94 101 LYS A C 1
ATOM 802 O O . LYS A 1 101 ? 6.731 0.822 13.663 1.00 97.94 101 LYS A O 1
ATOM 807 N N . LEU A 1 102 ? 5.038 -0.621 13.947 1.00 97.81 102 LEU A N 1
ATOM 808 C CA . LEU A 1 102 ? 4.838 -0.344 15.369 1.00 97.81 102 LEU A CA 1
ATOM 809 C C . LEU A 1 102 ? 5.787 -1.131 16.282 1.00 97.81 102 LEU A C 1
ATOM 811 O O . LEU A 1 102 ? 5.852 -0.809 17.469 1.00 97.81 102 LEU A O 1
ATOM 815 N N . GLY A 1 103 ? 6.501 -2.132 15.757 1.00 97.69 103 GLY A N 1
ATOM 816 C CA . GLY A 1 103 ? 7.410 -2.995 16.516 1.00 97.69 103 GLY A CA 1
ATOM 817 C C . GLY A 1 103 ? 6.707 -3.944 17.494 1.00 97.69 103 GLY A C 1
ATOM 818 O O . GLY A 1 103 ? 7.338 -4.448 18.415 1.00 97.69 103 GLY A O 1
ATOM 819 N N . LYS A 1 104 ? 5.392 -4.160 17.351 1.00 96.44 104 LYS A N 1
ATOM 820 C CA . LYS A 1 104 ? 4.585 -5.004 18.250 1.00 96.44 104 LYS A CA 1
ATOM 821 C C . LYS A 1 104 ? 3.276 -5.443 17.594 1.00 96.44 104 LYS A C 1
ATOM 823 O O . LYS A 1 104 ? 2.760 -4.776 16.701 1.00 96.44 104 LYS A O 1
ATOM 828 N N . LYS A 1 105 ? 2.692 -6.537 18.091 1.00 97.50 105 LYS A N 1
ATOM 829 C CA . LYS A 1 105 ? 1.408 -7.083 17.615 1.00 97.50 105 LYS A CA 1
ATOM 830 C C . LYS A 1 105 ? 0.215 -6.277 18.156 1.00 97.50 105 LYS A C 1
ATOM 832 O O . LYS A 1 105 ? -0.394 -6.661 19.152 1.00 97.50 105 LYS A O 1
ATOM 837 N N . VAL A 1 106 ? -0.114 -5.157 17.511 1.00 97.62 106 VAL A N 1
ATOM 838 C CA . VAL A 1 106 ? -1.317 -4.358 17.830 1.00 97.62 106 VAL A CA 1
ATOM 839 C C . VAL A 1 106 ? -2.583 -4.904 17.176 1.00 97.62 106 VAL A C 1
ATOM 841 O O . VAL A 1 106 ? -3.665 -4.757 17.739 1.00 97.62 106 VAL A O 1
ATOM 844 N N . ILE A 1 107 ? -2.455 -5.564 16.023 1.00 98.62 107 ILE A N 1
ATOM 845 C CA . ILE A 1 107 ? -3.555 -6.254 15.349 1.00 98.62 107 ILE A CA 1
ATOM 846 C C . ILE A 1 107 ? -3.257 -7.751 15.362 1.00 98.62 107 ILE A C 1
ATOM 848 O O . ILE A 1 107 ? -2.197 -8.189 14.906 1.00 98.62 107 ILE A O 1
ATOM 852 N N . THR A 1 108 ? -4.185 -8.546 15.881 1.00 98.56 108 THR A N 1
ATOM 853 C CA . THR A 1 108 ? -4.090 -10.011 15.939 1.00 98.56 108 THR A CA 1
ATOM 854 C C . THR A 1 108 ? -5.313 -10.656 15.310 1.00 98.56 108 THR A C 1
ATOM 856 O O . THR A 1 108 ? -6.363 -10.033 15.205 1.00 98.56 108 THR A O 1
ATOM 859 N N . TYR A 1 109 ? -5.196 -11.908 14.874 1.00 98.50 109 TYR A N 1
ATOM 860 C CA . TYR A 1 109 ? -6.336 -12.642 14.330 1.00 98.50 109 TYR A CA 1
ATOM 861 C C . TYR A 1 109 ? -7.256 -13.149 15.439 1.00 98.50 109 TYR A C 1
ATOM 863 O O . TYR A 1 109 ? -6.802 -13.577 16.499 1.00 98.50 109 TYR A O 1
ATOM 871 N N . GLY A 1 110 ? -8.556 -13.107 15.166 1.00 98.06 110 GLY A N 1
ATOM 872 C CA . GLY A 1 110 ? -9.610 -13.664 15.998 1.00 98.06 110 GLY A CA 1
ATOM 873 C C . GLY A 1 110 ? -10.493 -14.652 15.256 1.00 98.06 110 GLY A C 1
ATOM 874 O O . GLY A 1 110 ? -10.243 -15.031 14.110 1.00 98.06 110 GLY A O 1
ATOM 875 N N . THR A 1 111 ? -11.572 -15.033 15.925 1.00 98.06 111 THR A N 1
ATOM 876 C CA . THR A 1 111 ? -12.610 -15.922 15.400 1.00 98.06 111 THR A CA 1
ATOM 877 C C . THR A 1 111 ? -13.946 -15.190 15.343 1.00 98.06 111 THR A C 1
ATOM 879 O O . THR A 1 111 ? -14.104 -14.111 15.917 1.00 98.06 111 THR A O 1
ATOM 882 N N . LYS A 1 112 ? -14.954 -15.802 14.710 1.00 97.56 112 LYS A N 1
ATOM 883 C CA . LYS A 1 112 ? -16.323 -15.260 14.697 1.00 97.56 112 LYS A CA 1
ATOM 884 C C . LYS A 1 112 ? -16.849 -14.971 16.112 1.00 97.56 112 LYS A C 1
ATOM 886 O O . LYS A 1 112 ? -17.555 -13.992 16.295 1.00 97.56 112 LYS A O 1
ATOM 891 N N . ARG A 1 113 ? -16.470 -15.783 17.108 1.00 97.38 113 ARG A N 1
ATOM 892 C CA . ARG A 1 113 ? -16.905 -15.642 18.511 1.00 97.38 113 ARG A CA 1
ATOM 893 C C . ARG A 1 113 ? -15.979 -14.769 19.368 1.00 97.38 113 ARG A C 1
ATOM 895 O O . ARG A 1 113 ? -16.403 -14.277 20.401 1.00 97.38 113 ARG A O 1
ATOM 902 N N . SER A 1 114 ? -14.724 -14.570 18.960 1.00 97.69 114 SER A N 1
ATOM 903 C CA . SER A 1 114 ? -13.743 -13.773 19.708 1.00 97.69 114 SER A CA 1
ATOM 904 C C . SER A 1 114 ? -13.014 -12.816 18.771 1.00 97.69 114 SER A C 1
ATOM 906 O O . SER A 1 114 ? -12.004 -13.174 18.161 1.00 97.69 114 SER A O 1
ATOM 908 N N . HIS A 1 115 ? -13.528 -11.594 18.651 1.00 98.50 115 HIS A N 1
ATOM 909 C CA . HIS A 1 115 ? -12.934 -10.510 17.869 1.00 98.50 115 HIS A CA 1
ATOM 910 C C . HIS A 1 115 ? -13.395 -9.147 18.401 1.00 98.50 115 HIS A C 1
ATOM 912 O O . HIS A 1 115 ? -14.382 -9.050 19.124 1.00 98.50 115 HIS A O 1
ATOM 918 N N . THR A 1 116 ? -12.672 -8.090 18.043 1.00 98.38 116 THR A N 1
ATOM 919 C CA . THR A 1 116 ? -13.072 -6.694 18.281 1.00 98.38 116 THR A CA 1
ATOM 920 C C . THR A 1 116 ? -13.284 -5.921 16.981 1.00 98.38 116 THR A C 1
ATOM 922 O O . THR A 1 116 ? -13.839 -4.829 17.010 1.00 98.38 116 THR A O 1
ATOM 925 N N . LEU A 1 117 ? -12.857 -6.496 15.853 1.00 98.62 117 LEU A N 1
ATOM 926 C CA . LEU A 1 117 ? -12.978 -5.970 14.499 1.00 98.62 117 LEU A CA 1
ATOM 927 C C . LEU A 1 117 ? -13.453 -7.093 13.574 1.00 98.62 117 LEU A C 1
ATOM 929 O O . LEU A 1 117 ? -12.863 -8.172 13.578 1.00 98.62 117 LEU A O 1
ATOM 933 N N . THR A 1 118 ? -14.464 -6.843 12.749 1.00 98.62 118 THR A N 1
ATOM 934 C CA . THR A 1 118 ? -14.832 -7.742 11.646 1.00 98.62 118 THR A CA 1
ATOM 935 C C . THR A 1 118 ? -14.383 -7.149 10.319 1.00 98.62 118 THR A C 1
ATOM 937 O O . THR A 1 118 ? -14.700 -6.007 10.016 1.00 98.62 118 THR A O 1
ATOM 940 N N . PHE A 1 119 ? -13.699 -7.935 9.495 1.00 98.38 119 PHE A N 1
ATOM 941 C CA . PHE A 1 119 ? -13.554 -7.659 8.070 1.00 98.38 119 PHE A CA 1
ATOM 942 C C . PHE A 1 119 ? -14.605 -8.442 7.290 1.00 98.38 119 PHE A C 1
ATOM 944 O O . PHE A 1 119 ? -14.766 -9.638 7.530 1.00 98.38 119 PHE A O 1
ATOM 951 N N . SER A 1 120 ? -15.271 -7.813 6.326 1.00 96.06 120 SER A N 1
ATOM 952 C CA . SER A 1 120 ? -16.201 -8.494 5.415 1.00 96.06 120 SER A CA 1
ATOM 953 C C . SER A 1 120 ? -16.164 -7.895 4.010 1.00 96.06 120 SER A C 1
ATOM 955 O O . SER A 1 120 ? -15.516 -6.881 3.770 1.00 96.06 120 SER A O 1
ATOM 957 N N . VAL A 1 121 ? -16.844 -8.545 3.070 1.00 93.88 121 VAL A N 1
ATOM 958 C CA . VAL A 1 121 ? -16.986 -8.065 1.693 1.00 93.88 121 VAL A CA 1
ATOM 959 C C . VAL A 1 121 ? -18.446 -7.679 1.476 1.00 93.88 121 VAL A C 1
ATOM 961 O O . VAL A 1 121 ? -19.325 -8.511 1.705 1.00 93.88 121 VAL A O 1
ATOM 964 N N . SER A 1 122 ? -18.701 -6.436 1.068 1.00 90.88 122 SER A N 1
ATOM 965 C CA . SER A 1 122 ? -20.044 -5.975 0.709 1.00 90.88 122 SER A CA 1
ATOM 966 C C . SER A 1 122 ? -20.351 -6.333 -0.741 1.00 90.88 122 SER A C 1
ATOM 968 O O . SER A 1 122 ? -19.532 -6.093 -1.628 1.00 90.88 122 SER A O 1
ATOM 970 N N . LYS A 1 123 ? -21.536 -6.902 -0.973 1.00 88.06 123 LYS A N 1
ATOM 971 C CA . LYS A 1 123 ? -22.078 -7.195 -2.309 1.00 88.06 123 LYS A CA 1
ATOM 972 C C . LYS A 1 123 ? -23.135 -6.181 -2.747 1.00 88.06 123 LYS A C 1
ATOM 974 O O . LYS A 1 123 ? -23.793 -6.398 -3.757 1.00 88.06 123 LYS A O 1
ATOM 979 N N . GLU A 1 124 ? -23.330 -5.127 -1.963 1.00 81.81 124 GLU A N 1
ATOM 980 C CA . GLU A 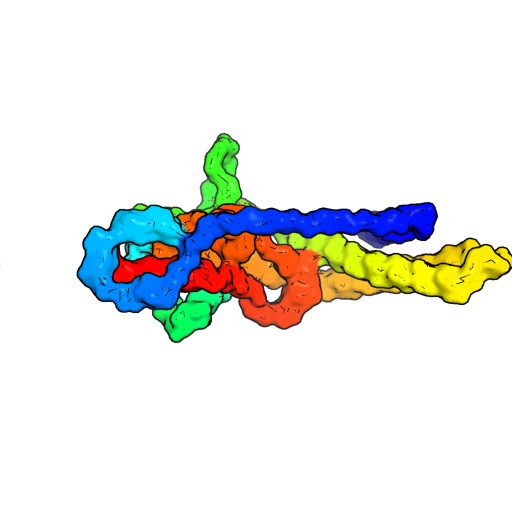1 124 ? -24.325 -4.109 -2.268 1.00 81.81 124 GLU A CA 1
ATOM 981 C C . GLU A 1 124 ? -24.014 -3.458 -3.625 1.00 81.81 124 GLU A C 1
ATOM 983 O O . GLU A 1 124 ? -22.838 -3.178 -3.916 1.00 81.81 124 GLU A O 1
ATOM 988 N N . PRO A 1 125 ? -25.042 -3.242 -4.464 1.00 71.69 125 PRO A N 1
ATOM 989 C CA . PRO A 1 125 ? -24.866 -2.601 -5.757 1.00 71.69 125 PRO A CA 1
ATOM 990 C C . PRO A 1 125 ? -24.313 -1.184 -5.580 1.00 71.69 125 PRO A C 1
ATOM 992 O O . PRO A 1 125 ? -24.496 -0.547 -4.540 1.00 71.69 125 PRO A O 1
ATOM 995 N N . ILE A 1 126 ? -23.611 -0.688 -6.599 1.00 70.81 126 ILE A N 1
ATOM 996 C CA . ILE A 1 126 ? -23.230 0.724 -6.647 1.00 70.81 126 ILE A CA 1
ATOM 997 C C . ILE A 1 126 ? -24.498 1.501 -6.973 1.00 70.81 126 ILE A C 1
ATOM 999 O O . ILE A 1 126 ? -24.975 1.459 -8.105 1.00 70.81 126 ILE A O 1
ATOM 1003 N N . THR A 1 127 ? -25.053 2.192 -5.986 1.00 61.25 127 THR A N 1
ATOM 1004 C CA . THR A 1 127 ? -26.056 3.218 -6.245 1.00 61.25 127 THR A CA 1
ATOM 1005 C C . THR A 1 127 ? -25.320 4.478 -6.692 1.00 61.25 127 THR A C 1
ATOM 1007 O O . THR A 1 127 ? -24.366 4.933 -6.056 1.00 61.25 127 THR A O 1
ATOM 1010 N N . SER A 1 128 ? -25.702 5.007 -7.852 1.00 50.19 128 SER A N 1
ATOM 1011 C CA . SER A 1 128 ? -25.140 6.238 -8.401 1.00 50.19 128 SER A CA 1
ATOM 1012 C C . SER A 1 128 ? -25.366 7.386 -7.415 1.00 50.19 128 SER A C 1
ATOM 1014 O O . SER A 1 128 ? -26.506 7.800 -7.221 1.00 50.19 128 SER A O 1
ATOM 1016 N N . GLY A 1 129 ? -24.301 7.892 -6.785 1.00 53.72 129 GLY A N 1
ATOM 1017 C CA . GLY A 1 129 ? -24.365 9.189 -6.108 1.00 53.72 129 GLY A CA 1
ATOM 1018 C C . GLY A 1 129 ? -23.387 9.457 -4.967 1.00 53.72 129 GLY A C 1
ATOM 1019 O O . GLY A 1 129 ? -23.014 10.612 -4.810 1.00 53.72 129 GLY A O 1
ATOM 1020 N N . VAL A 1 130 ? -22.968 8.476 -4.149 1.00 52.78 130 VAL A N 1
ATOM 1021 C CA . VAL A 1 130 ? -22.296 8.843 -2.872 1.00 52.78 130 VAL A CA 1
ATOM 1022 C C . VAL A 1 130 ? -21.197 7.892 -2.375 1.00 52.78 130 VAL A C 1
ATOM 1024 O O . VAL A 1 130 ? -20.413 8.293 -1.521 1.00 52.78 130 VAL A O 1
ATOM 1027 N N . ASP A 1 131 ? -21.062 6.668 -2.899 1.00 56.84 131 ASP A N 1
ATOM 1028 C CA . ASP A 1 131 ? -20.052 5.726 -2.387 1.00 56.84 131 ASP A CA 1
ATOM 1029 C C . ASP A 1 131 ? -19.188 5.108 -3.494 1.00 56.84 131 ASP A C 1
ATOM 1031 O O . ASP A 1 131 ? -19.491 4.053 -4.056 1.00 56.84 131 ASP A O 1
ATOM 1035 N N . THR A 1 132 ? -18.084 5.793 -3.799 1.00 62.94 132 THR A N 1
ATOM 1036 C CA . THR A 1 132 ? -17.038 5.326 -4.721 1.00 62.94 132 THR A CA 1
ATOM 1037 C C . THR A 1 132 ? -15.869 4.657 -3.990 1.00 62.94 132 THR A C 1
ATOM 1039 O O . THR A 1 132 ? -14.800 4.490 -4.576 1.00 62.94 132 THR A O 1
ATOM 1042 N N . GLY A 1 133 ? -16.015 4.337 -2.699 1.00 73.56 133 GLY A N 1
ATOM 1043 C CA . GLY A 1 133 ? -14.947 3.756 -1.894 1.00 73.56 133 GLY A CA 1
ATOM 1044 C C . GLY A 1 133 ? -14.726 2.271 -2.195 1.00 73.56 133 GLY A C 1
ATOM 1045 O O . GLY A 1 133 ? -15.653 1.458 -2.148 1.00 73.56 133 GLY A O 1
ATOM 1046 N N . ASP A 1 134 ? -13.472 1.883 -2.439 1.00 83.56 134 ASP A N 1
ATOM 1047 C CA . ASP A 1 134 ? -13.070 0.472 -2.571 1.00 83.56 134 ASP A CA 1
ATOM 1048 C C . ASP A 1 134 ? -13.195 -0.292 -1.241 1.00 83.56 134 ASP A C 1
ATOM 1050 O O . ASP A 1 134 ? -13.401 -1.514 -1.228 1.00 83.56 134 ASP A O 1
ATOM 1054 N N . ALA A 1 135 ? -13.038 0.423 -0.126 1.00 90.12 135 ALA A N 1
ATOM 1055 C CA . ALA A 1 135 ? -13.134 -0.082 1.231 1.00 90.12 135 ALA A CA 1
ATOM 1056 C C . ALA A 1 135 ? -13.537 1.036 2.202 1.00 90.12 135 ALA A C 1
ATOM 1058 O O . ALA A 1 135 ? -13.384 2.211 1.883 1.00 90.12 135 ALA A O 1
ATOM 1059 N N . TRP A 1 136 ? -14.050 0.662 3.372 1.00 91.50 136 TRP A N 1
ATOM 1060 C CA . TRP A 1 136 ? -14.414 1.610 4.421 1.00 91.50 136 TRP A CA 1
ATOM 1061 C C . TRP A 1 136 ? -14.353 0.987 5.816 1.00 91.50 136 TRP A C 1
ATOM 1063 O O . TRP A 1 136 ? -14.664 -0.193 6.035 1.00 91.50 136 TRP A O 1
ATOM 1073 N N . TRP A 1 137 ? -13.992 1.816 6.790 1.00 95.75 137 TRP A N 1
ATOM 1074 C CA . TRP A 1 137 ? -14.152 1.568 8.214 1.00 95.75 137 TRP A CA 1
ATOM 1075 C C . TRP A 1 137 ? -15.510 2.086 8.713 1.00 95.75 137 TRP A C 1
ATOM 1077 O O . TRP A 1 137 ? -15.810 3.269 8.599 1.00 95.75 137 TRP A O 1
ATOM 1087 N N . ILE A 1 138 ? -16.318 1.211 9.325 1.00 95.12 138 ILE A N 1
ATOM 1088 C CA . ILE A 1 138 ? -17.580 1.550 10.001 1.00 95.12 138 ILE A CA 1
ATOM 1089 C C . ILE A 1 138 ? -17.393 1.407 11.520 1.00 95.12 138 ILE A C 1
ATOM 1091 O O . ILE A 1 138 ? -17.578 0.306 12.063 1.00 95.12 138 ILE A O 1
ATOM 1095 N N . PRO A 1 139 ? -17.098 2.499 12.249 1.00 95.88 139 PRO A N 1
ATOM 1096 C CA . PRO A 1 139 ? -16.842 2.441 13.685 1.00 95.88 139 PRO A CA 1
ATOM 1097 C C . PRO A 1 139 ? -18.010 1.868 14.486 1.00 95.88 139 PRO A C 1
ATOM 1099 O O . PRO A 1 139 ? -17.807 0.994 15.330 1.00 95.88 139 PRO A O 1
ATOM 1102 N N . LYS A 1 140 ? -19.243 2.308 14.202 1.00 95.56 140 LYS A N 1
ATOM 1103 C CA . LYS A 1 140 ? -20.442 1.876 14.944 1.00 95.56 140 LYS A CA 1
ATOM 1104 C C . LYS A 1 140 ? -20.639 0.357 14.900 1.00 95.56 140 LYS A C 1
ATOM 1106 O O . LYS A 1 140 ? -21.007 -0.242 15.902 1.00 95.56 140 LYS A O 1
ATOM 1111 N N . LEU A 1 141 ? -20.326 -0.271 13.765 1.00 96.00 141 LEU A N 1
ATOM 1112 C CA . LEU A 1 141 ? -20.456 -1.719 13.568 1.00 96.00 141 LEU A CA 1
ATOM 1113 C C . LEU A 1 141 ? -19.172 -2.494 13.881 1.00 96.00 141 LEU A C 1
ATOM 1115 O O . LEU A 1 141 ? -19.139 -3.714 13.722 1.00 96.00 141 LEU A O 1
ATOM 1119 N N . LYS A 1 142 ? -18.099 -1.792 14.259 1.00 97.62 142 LYS A N 1
ATOM 1120 C CA . LYS A 1 142 ? -16.743 -2.334 14.386 1.00 97.62 142 LYS A CA 1
ATOM 1121 C C . LYS A 1 142 ? -16.340 -3.169 13.165 1.00 97.62 142 LYS A C 1
ATOM 1123 O O . LYS A 1 142 ? -15.758 -4.253 13.289 1.00 97.62 142 LYS A O 1
ATOM 1128 N N . LYS A 1 143 ? -16.695 -2.679 11.974 1.00 96.94 143 LYS A N 1
ATOM 1129 C CA . LYS A 1 143 ? -16.610 -3.432 10.724 1.00 96.94 143 LYS A CA 1
ATOM 1130 C C . LYS A 1 143 ? -15.790 -2.687 9.681 1.00 96.94 143 LYS A C 1
ATOM 1132 O O . LYS A 1 143 ? -16.090 -1.547 9.366 1.00 96.94 143 LYS A O 1
ATOM 1137 N N . MET A 1 144 ? -14.788 -3.353 9.127 1.00 96.81 144 MET A N 1
ATOM 1138 C CA . MET A 1 144 ? -14.104 -2.940 7.908 1.00 96.81 144 MET A CA 1
ATOM 1139 C C . MET A 1 144 ? -14.699 -3.711 6.732 1.00 96.81 144 MET A C 1
ATOM 1141 O O . MET A 1 144 ? -14.904 -4.928 6.819 1.00 96.81 144 MET A O 1
ATOM 1145 N N . GLN A 1 145 ? -14.998 -3.021 5.643 1.00 93.94 145 GLN A N 1
ATOM 1146 C CA . GLN A 1 145 ? -15.609 -3.622 4.467 1.00 93.94 145 GLN A CA 1
ATOM 1147 C C . GLN A 1 145 ? -14.835 -3.275 3.210 1.00 93.94 145 GLN A C 1
ATOM 1149 O O . GLN A 1 145 ? -14.267 -2.200 3.108 1.00 93.94 145 GLN A O 1
ATOM 1154 N N . VAL A 1 146 ? -14.810 -4.217 2.273 1.00 92.44 146 VAL A N 1
ATOM 1155 C CA . VAL A 1 146 ? -14.352 -4.018 0.895 1.00 92.44 146 VAL A CA 1
ATOM 1156 C C . VAL A 1 146 ? -15.544 -4.219 -0.029 1.00 92.44 146 VAL A C 1
ATOM 1158 O O . VAL A 1 146 ? -16.316 -5.161 0.177 1.00 92.44 146 VAL A O 1
ATOM 1161 N N . ARG A 1 147 ? -15.678 -3.388 -1.064 1.00 89.38 147 ARG A N 1
ATOM 1162 C CA . ARG A 1 147 ? -16.708 -3.576 -2.092 1.00 89.38 147 ARG A CA 1
ATOM 1163 C C . ARG A 1 147 ? -16.324 -4.712 -3.033 1.00 89.38 147 ARG A C 1
ATOM 1165 O O . ARG A 1 147 ? -15.265 -4.670 -3.657 1.00 89.38 147 ARG A O 1
ATOM 1172 N N . ASP A 1 148 ? -17.193 -5.712 -3.173 1.00 87.69 148 ASP A N 1
ATOM 1173 C CA . ASP A 1 148 ? -16.958 -6.865 -4.051 1.00 87.69 148 ASP A CA 1
ATOM 1174 C C . ASP A 1 148 ? -16.818 -6.438 -5.514 1.00 87.69 148 ASP A C 1
ATOM 1176 O O . ASP A 1 148 ? -15.935 -6.931 -6.209 1.00 87.69 148 ASP A O 1
ATOM 1180 N N . TYR A 1 149 ? -17.648 -5.488 -5.961 1.00 85.44 149 TYR A N 1
ATOM 1181 C CA . TYR A 1 149 ? -17.595 -4.950 -7.321 1.00 85.44 149 TYR A CA 1
ATOM 1182 C C . TYR A 1 149 ? -16.212 -4.374 -7.636 1.00 85.44 149 TYR A C 1
ATOM 1184 O O . TYR A 1 149 ? -15.537 -4.855 -8.547 1.00 85.44 149 TYR A O 1
ATOM 1192 N N . TYR A 1 150 ? -15.752 -3.404 -6.833 1.00 83.62 150 TYR A N 1
ATOM 1193 C CA . TYR A 1 150 ? -14.444 -2.795 -7.041 1.00 83.62 150 TYR A CA 1
ATOM 1194 C C . TYR A 1 150 ? -13.332 -3.808 -6.873 1.00 83.62 150 TYR A C 1
ATOM 1196 O O . TYR A 1 150 ? -12.415 -3.789 -7.679 1.00 83.62 150 TYR A O 1
ATOM 1204 N N . TYR A 1 151 ? -13.443 -4.751 -5.933 1.00 83.62 151 TYR A N 1
ATOM 1205 C CA . TYR A 1 151 ? -12.468 -5.823 -5.743 1.00 83.62 151 TYR A CA 1
ATOM 1206 C C . TYR A 1 151 ? -12.359 -6.774 -6.939 1.00 83.62 151 TYR A C 1
ATOM 1208 O O . TYR A 1 151 ? -11.250 -7.192 -7.296 1.00 83.62 151 TYR A O 1
ATOM 1216 N N . LYS A 1 152 ? -13.478 -7.067 -7.598 1.00 78.94 152 LYS A N 1
ATOM 1217 C CA . LYS A 1 152 ? -13.531 -7.881 -8.813 1.00 78.94 152 LYS A CA 1
ATOM 1218 C C . LYS A 1 152 ? -13.130 -7.121 -10.075 1.00 78.94 152 LYS A C 1
ATOM 1220 O O . LYS A 1 152 ? -12.860 -7.785 -11.077 1.00 78.94 152 LYS A O 1
ATOM 1225 N N . LEU A 1 153 ? -13.039 -5.783 -10.040 1.00 72.19 153 LEU A N 1
ATOM 1226 C CA . LEU A 1 153 ? -12.516 -5.021 -11.178 1.00 72.19 153 LEU A CA 1
ATOM 1227 C C . LEU A 1 153 ? -11.161 -5.569 -11.630 1.00 72.19 153 LEU A C 1
ATOM 1229 O O . LEU A 1 153 ? -10.343 -6.052 -10.839 1.00 72.19 153 LEU A O 1
ATOM 1233 N N . SER A 1 154 ? -10.986 -5.557 -12.950 1.00 68.31 154 SER A N 1
ATOM 1234 C CA . SER A 1 154 ? -10.229 -6.617 -13.594 1.00 68.31 154 SER A CA 1
ATOM 1235 C C . SER A 1 154 ? -8.723 -6.542 -13.330 1.00 68.31 154 SER A C 1
ATOM 1237 O O . SER A 1 154 ? -8.062 -5.517 -13.503 1.00 68.31 154 SER A O 1
ATOM 1239 N N . VAL A 1 155 ? -8.157 -7.710 -13.030 1.00 84.81 155 VAL A N 1
ATOM 1240 C CA . VAL A 1 155 ? -6.712 -7.981 -13.070 1.00 84.81 155 VAL A CA 1
ATOM 1241 C C . VAL A 1 155 ? -6.112 -7.612 -14.436 1.00 84.81 155 VAL A C 1
ATOM 1243 O O . VAL A 1 155 ? -4.941 -7.240 -14.513 1.00 84.81 155 VAL A O 1
ATOM 1246 N N . SER A 1 156 ? -6.925 -7.625 -15.500 1.00 86.31 156 SER A N 1
ATOM 1247 C CA . SER A 1 156 ? -6.519 -7.186 -16.837 1.00 86.31 156 SER A CA 1
ATOM 1248 C C . SER A 1 156 ? -6.143 -5.699 -16.895 1.00 86.31 156 SER A C 1
ATOM 1250 O O . SER A 1 156 ? -5.199 -5.348 -17.596 1.00 86.31 156 SER A O 1
ATOM 1252 N N . GLY A 1 157 ? -6.788 -4.834 -16.100 1.00 88.88 157 GLY A N 1
ATOM 1253 C CA . GLY A 1 157 ? -6.421 -3.418 -16.001 1.00 88.88 157 GLY A CA 1
ATOM 1254 C C . GLY A 1 157 ? -5.015 -3.233 -15.429 1.00 88.88 157 GLY A C 1
ATOM 1255 O O . GLY A 1 157 ? -4.185 -2.551 -16.022 1.00 88.88 157 GLY A O 1
ATOM 1256 N N . ILE A 1 158 ? -4.706 -3.934 -14.332 1.00 91.44 158 ILE A N 1
ATOM 1257 C CA . ILE A 1 158 ? -3.361 -3.941 -13.731 1.00 91.44 158 ILE A CA 1
ATOM 1258 C C . ILE A 1 158 ? -2.329 -4.485 -14.719 1.00 91.44 158 ILE A C 1
ATOM 1260 O O . ILE A 1 158 ? -1.266 -3.892 -14.881 1.00 91.44 158 ILE A O 1
ATOM 1264 N N . ARG A 1 159 ? -2.646 -5.594 -15.396 1.00 93.62 159 ARG A N 1
ATOM 1265 C CA . ARG A 1 159 ? -1.786 -6.181 -16.430 1.00 93.62 159 ARG A CA 1
ATOM 1266 C C . ARG A 1 159 ? -1.479 -5.175 -17.541 1.00 93.62 159 ARG A C 1
ATOM 1268 O O . ARG A 1 159 ? -0.322 -5.021 -17.918 1.00 93.62 159 ARG A O 1
ATOM 1275 N N . ASN A 1 160 ? -2.493 -4.484 -18.054 1.00 92.00 160 ASN A N 1
ATOM 1276 C CA . ASN A 1 160 ? -2.327 -3.522 -19.140 1.00 92.00 160 ASN A CA 1
ATOM 1277 C C . ASN A 1 160 ? -1.495 -2.308 -18.708 1.00 92.00 160 ASN A C 1
ATOM 1279 O O . ASN A 1 160 ? -0.622 -1.882 -19.462 1.00 92.00 160 ASN A O 1
ATOM 1283 N N . GLU A 1 161 ? -1.700 -1.795 -17.493 1.00 92.50 161 GLU A N 1
ATOM 1284 C CA . GLU A 1 161 ? -0.874 -0.709 -16.949 1.00 92.50 161 GLU A CA 1
ATOM 1285 C C . GLU A 1 161 ? 0.575 -1.149 -16.700 1.00 92.50 161 GLU A C 1
ATOM 1287 O O . GLU A 1 161 ? 1.499 -0.392 -16.999 1.00 92.50 161 GLU A O 1
ATOM 1292 N N . MET A 1 162 ? 0.806 -2.391 -16.254 1.00 94.81 162 MET A N 1
ATOM 1293 C CA . MET A 1 162 ? 2.160 -2.955 -16.168 1.00 94.81 162 MET A CA 1
ATOM 1294 C C . MET A 1 162 ? 2.855 -2.979 -17.526 1.00 94.81 162 MET A C 1
ATOM 1296 O O . MET A 1 162 ? 3.976 -2.490 -17.646 1.00 94.81 162 MET A O 1
ATOM 1300 N N . LEU A 1 163 ? 2.181 -3.496 -18.556 1.00 94.38 163 LEU A N 1
ATOM 1301 C CA . LEU A 1 163 ? 2.728 -3.545 -19.912 1.00 94.38 163 LEU A CA 1
ATOM 1302 C C . LEU A 1 163 ? 2.993 -2.144 -20.466 1.00 94.38 163 LEU A C 1
ATOM 1304 O O . LEU A 1 163 ? 4.049 -1.906 -21.045 1.00 94.38 163 LEU A O 1
ATOM 1308 N N . LYS A 1 164 ? 2.079 -1.193 -20.243 1.00 92.50 164 LYS A N 1
ATOM 1309 C CA . LYS A 1 164 ? 2.252 0.211 -20.644 1.00 92.50 164 LYS A CA 1
ATOM 1310 C C . LYS A 1 164 ? 3.465 0.845 -19.962 1.00 92.50 164 LYS A C 1
ATOM 1312 O O . LYS A 1 164 ? 4.253 1.525 -20.620 1.00 92.50 164 LYS A O 1
ATOM 1317 N N . LYS A 1 165 ? 3.642 0.608 -18.660 1.00 93.62 165 LYS A N 1
ATOM 1318 C CA . LYS A 1 165 ? 4.791 1.117 -17.906 1.00 93.62 165 LYS A CA 1
ATOM 1319 C C . LYS A 1 165 ? 6.103 0.496 -18.391 1.00 93.62 165 LYS A C 1
ATOM 1321 O O . LYS A 1 165 ? 7.061 1.235 -18.606 1.00 93.62 165 LYS A O 1
ATOM 1326 N N . SER A 1 166 ? 6.140 -0.820 -18.612 1.00 94.62 166 SER A N 1
ATOM 1327 C CA . SER A 1 166 ? 7.314 -1.512 -19.161 1.00 94.62 166 SER A CA 1
ATOM 1328 C C . SER A 1 166 ? 7.662 -1.023 -20.565 1.00 94.62 166 SER A C 1
ATOM 1330 O O . SER A 1 166 ? 8.818 -0.698 -20.819 1.00 94.62 166 SER A O 1
ATOM 1332 N N . LEU A 1 167 ? 6.667 -0.863 -21.442 1.00 93.50 167 LEU A N 1
ATOM 1333 C CA . LEU A 1 167 ? 6.848 -0.283 -22.772 1.00 93.50 167 LEU A CA 1
ATOM 1334 C C . LEU A 1 167 ? 7.484 1.112 -22.698 1.00 93.50 167 LEU A C 1
ATOM 1336 O O . LEU A 1 167 ? 8.465 1.374 -23.388 1.00 93.50 167 LEU A O 1
ATOM 1340 N N . SER A 1 168 ? 6.967 1.991 -21.835 1.00 89.88 168 SER A N 1
ATOM 1341 C CA . SER A 1 168 ? 7.524 3.335 -21.640 1.00 89.88 168 SER A CA 1
ATOM 1342 C C . SER A 1 168 ? 8.976 3.296 -21.143 1.00 89.88 168 SER A C 1
ATOM 1344 O O . SER A 1 168 ? 9.819 4.027 -21.660 1.00 89.88 168 SER A O 1
ATOM 1346 N N . GLN A 1 169 ? 9.300 2.408 -20.195 1.00 91.31 169 GLN A N 1
ATOM 1347 C CA . GLN A 1 169 ? 10.662 2.244 -19.674 1.00 91.31 169 GLN A CA 1
ATOM 1348 C C . GLN A 1 169 ? 11.639 1.743 -20.746 1.00 91.31 169 GLN A C 1
ATOM 1350 O O . GLN A 1 169 ? 12.722 2.310 -20.897 1.00 91.31 169 GLN A O 1
ATOM 1355 N N . PHE A 1 170 ? 11.263 0.712 -21.505 1.00 92.94 170 PHE A N 1
ATOM 1356 C CA . PHE A 1 170 ? 12.104 0.162 -22.568 1.00 92.94 170 PHE A CA 1
ATOM 1357 C C . PHE A 1 170 ? 12.287 1.154 -23.718 1.00 92.94 170 PHE A C 1
ATOM 1359 O O . PHE A 1 170 ? 13.417 1.356 -24.158 1.00 92.94 170 PHE A O 1
ATOM 1366 N N . SER A 1 171 ? 11.219 1.848 -24.124 1.00 91.12 171 SER A N 1
ATOM 1367 C CA . SER A 1 171 ? 11.282 2.885 -25.165 1.00 91.12 171 SER A CA 1
ATOM 1368 C C . SER A 1 171 ? 12.192 4.044 -24.747 1.00 91.12 171 SER A C 1
ATOM 1370 O O . SER A 1 171 ? 13.007 4.505 -25.535 1.00 91.12 171 SER A O 1
ATOM 1372 N N . ALA A 1 172 ? 12.146 4.475 -23.479 1.00 89.81 172 ALA A N 1
ATOM 1373 C CA . ALA A 1 172 ? 13.038 5.523 -22.980 1.00 89.81 172 ALA A CA 1
ATOM 1374 C C . ALA A 1 172 ? 14.524 5.114 -23.025 1.00 89.81 172 ALA A C 1
ATOM 1376 O O . ALA A 1 172 ? 15.383 5.936 -23.340 1.00 89.81 172 ALA A O 1
ATOM 1377 N N . VAL A 1 173 ? 14.844 3.849 -22.721 1.00 91.62 173 VAL A N 1
ATOM 1378 C CA . VAL A 1 173 ? 16.214 3.318 -22.844 1.00 91.62 173 VAL A CA 1
ATOM 1379 C C . VAL A 1 173 ? 16.642 3.254 -24.311 1.00 91.62 173 VAL A C 1
ATOM 1381 O O . VAL A 1 173 ? 17.737 3.704 -24.643 1.00 91.62 173 VAL A O 1
ATOM 1384 N N . ALA A 1 174 ? 15.779 2.728 -25.179 1.00 93.38 174 ALA A N 1
ATOM 1385 C CA . ALA A 1 174 ? 16.019 2.607 -26.611 1.00 93.38 174 ALA A CA 1
ATOM 1386 C C . ALA A 1 174 ? 16.240 3.976 -27.280 1.00 93.38 174 ALA A C 1
ATOM 1388 O O . ALA A 1 174 ? 17.223 4.157 -27.992 1.00 93.38 174 ALA A O 1
ATOM 1389 N N . ASN A 1 175 ? 15.410 4.975 -26.965 1.00 90.94 175 ASN A N 1
ATOM 1390 C CA . ASN A 1 175 ? 15.562 6.343 -27.465 1.00 90.94 175 ASN A CA 1
ATOM 1391 C C . ASN A 1 175 ? 16.905 6.964 -27.062 1.00 90.94 175 ASN A C 1
ATOM 1393 O O . ASN A 1 175 ? 17.570 7.569 -27.898 1.00 90.94 175 ASN A O 1
ATOM 1397 N N . ARG A 1 176 ? 17.361 6.765 -25.814 1.00 93.12 176 ARG A N 1
ATOM 1398 C CA . ARG A 1 176 ? 18.697 7.231 -25.398 1.00 93.12 176 ARG A CA 1
ATOM 1399 C C . ARG A 1 176 ? 19.818 6.585 -26.214 1.00 93.12 176 ARG A C 1
ATOM 1401 O O . ARG A 1 176 ? 20.764 7.277 -26.572 1.00 93.12 176 ARG A O 1
ATOM 1408 N N . LYS A 1 177 ? 19.707 5.290 -26.525 1.00 94.44 177 LYS A N 1
ATOM 1409 C CA . LYS A 1 177 ? 20.682 4.585 -27.372 1.00 94.44 177 LYS A CA 1
ATOM 1410 C C . LYS A 1 177 ? 20.682 5.113 -28.805 1.00 94.44 177 LYS A C 1
ATOM 1412 O O . LYS A 1 177 ? 21.752 5.322 -29.357 1.00 94.44 177 LYS A O 1
ATOM 1417 N N . ILE A 1 178 ? 19.507 5.372 -29.384 1.00 92.19 178 ILE A N 1
ATOM 1418 C CA . ILE A 1 178 ? 19.387 5.946 -30.736 1.00 92.19 178 ILE A CA 1
ATOM 1419 C C . ILE A 1 178 ? 20.037 7.329 -30.795 1.00 92.19 178 ILE A C 1
ATOM 1421 O O . ILE A 1 178 ? 20.801 7.595 -31.714 1.00 92.19 178 ILE A O 1
ATOM 1425 N N . VAL A 1 179 ? 19.773 8.193 -29.807 1.00 90.88 179 VAL A N 1
ATOM 1426 C CA . VAL A 1 179 ? 20.390 9.529 -29.731 1.00 90.88 179 VAL A CA 1
ATOM 1427 C C . VAL A 1 179 ? 21.908 9.425 -29.588 1.00 90.88 179 VAL A C 1
ATOM 1429 O O . VAL A 1 179 ? 22.634 10.116 -30.296 1.00 90.88 179 VAL A O 1
ATOM 1432 N N . ALA A 1 180 ? 22.399 8.544 -28.713 1.00 93.19 180 ALA A N 1
ATOM 1433 C CA . ALA A 1 180 ? 23.834 8.330 -28.546 1.00 93.19 180 ALA A CA 1
ATOM 1434 C C . ALA A 1 180 ? 24.499 7.839 -29.844 1.00 93.19 180 ALA A C 1
ATOM 1436 O O . ALA A 1 180 ? 25.535 8.369 -30.231 1.00 93.19 180 ALA A O 1
ATOM 1437 N N . TYR A 1 181 ? 23.873 6.888 -30.542 1.00 94.44 181 TYR A N 1
ATOM 1438 C CA . TYR A 1 181 ? 24.356 6.375 -31.824 1.00 94.44 181 TYR A CA 1
ATOM 1439 C C . TYR A 1 181 ? 24.370 7.455 -32.914 1.00 94.44 181 TYR A C 1
ATOM 1441 O O . TYR A 1 181 ? 25.372 7.622 -33.602 1.00 94.44 181 TYR A O 1
ATOM 1449 N N . ALA A 1 182 ? 23.295 8.241 -33.028 1.00 92.50 182 ALA A N 1
ATOM 1450 C CA . ALA A 1 182 ? 23.212 9.353 -33.973 1.00 92.50 182 ALA A CA 1
ATOM 1451 C C . ALA A 1 182 ? 24.313 10.402 -33.729 1.00 92.50 182 ALA A C 1
ATOM 1453 O O . ALA A 1 182 ? 24.939 10.880 -34.673 1.00 92.50 182 ALA A O 1
ATOM 1454 N N . ASN A 1 183 ? 24.595 10.721 -32.463 1.00 92.06 183 ASN A N 1
ATOM 1455 C CA . ASN A 1 183 ? 25.676 11.639 -32.103 1.00 92.06 183 ASN A CA 1
ATOM 1456 C C . ASN A 1 183 ? 27.063 11.063 -32.419 1.00 92.06 183 ASN A C 1
ATOM 1458 O O . ASN A 1 183 ? 27.953 11.818 -32.794 1.00 92.06 183 ASN A O 1
ATOM 1462 N N . GLN A 1 184 ? 27.244 9.747 -32.273 1.00 93.69 184 GLN A N 1
ATOM 1463 C CA . GLN A 1 184 ? 28.511 9.070 -32.547 1.00 93.69 184 GLN A CA 1
ATOM 1464 C C . GLN A 1 184 ? 28.877 9.095 -34.035 1.00 93.69 184 GLN A C 1
ATOM 1466 O O . GLN A 1 184 ? 30.040 9.307 -34.360 1.00 93.69 184 GLN A O 1
ATOM 1471 N N . ILE A 1 185 ? 27.912 8.863 -34.931 1.00 93.38 185 ILE A N 1
ATOM 1472 C CA . ILE A 1 185 ? 28.182 8.851 -36.378 1.00 93.38 185 ILE A CA 1
ATOM 1473 C C . ILE A 1 185 ? 28.293 10.268 -36.968 1.00 93.38 185 ILE A C 1
ATOM 1475 O O . ILE A 1 185 ? 29.020 10.472 -37.932 1.00 93.38 185 ILE A O 1
ATOM 1479 N N . GLY A 1 186 ? 27.612 11.255 -36.369 1.00 85.94 186 GLY A N 1
ATOM 1480 C CA . GLY A 1 186 ? 27.621 12.650 -36.815 1.00 85.94 186 GLY A CA 1
ATOM 1481 C C . GLY A 1 186 ? 26.814 12.902 -38.097 1.00 85.94 186 GLY A C 1
ATOM 1482 O O . GLY A 1 186 ? 26.744 12.074 -38.998 1.00 85.94 186 GLY A O 1
ATOM 1483 N N . LYS A 1 187 ? 26.197 14.087 -38.210 1.00 88.44 187 LYS A N 1
ATOM 1484 C CA . LYS A 1 187 ? 25.326 14.441 -39.355 1.00 88.44 187 LYS A CA 1
ATOM 1485 C C . LYS A 1 187 ? 26.058 14.581 -40.696 1.00 88.44 187 LYS A C 1
ATOM 1487 O O . LYS A 1 187 ? 25.399 14.663 -41.724 1.00 88.44 187 LYS A O 1
ATOM 1492 N N . SER A 1 188 ? 27.385 14.660 -40.675 1.00 91.56 188 SER A N 1
ATOM 1493 C CA . SER A 1 188 ? 28.228 14.723 -41.869 1.00 91.56 188 SER A CA 1
ATOM 1494 C C . SER A 1 188 ? 28.468 13.355 -42.515 1.00 91.56 188 SER A C 1
ATOM 1496 O O . SER A 1 188 ? 29.041 13.310 -43.599 1.00 91.56 188 SER A O 1
ATOM 1498 N N . ASP A 1 189 ? 28.070 12.250 -41.871 1.00 92.69 189 ASP A N 1
ATOM 1499 C CA . ASP A 1 189 ? 28.140 10.918 -42.477 1.00 92.69 189 ASP A CA 1
ATOM 1500 C C . ASP A 1 189 ? 27.189 10.852 -43.695 1.00 92.69 189 ASP A C 1
ATOM 1502 O O . ASP A 1 189 ? 26.002 11.166 -43.550 1.00 92.69 189 ASP A O 1
ATOM 1506 N N . PRO A 1 190 ? 27.671 10.451 -44.888 1.00 92.06 190 PRO A N 1
ATOM 1507 C CA . PRO A 1 190 ? 26.857 10.417 -46.106 1.00 92.06 190 PRO A CA 1
ATOM 1508 C C . PRO A 1 190 ? 25.649 9.473 -45.997 1.00 92.06 190 PRO A C 1
ATOM 1510 O O . PRO A 1 190 ? 24.625 9.713 -46.633 1.00 92.06 190 PRO A O 1
ATOM 1513 N N . ASP A 1 191 ? 25.719 8.462 -45.125 1.00 94.38 191 ASP A N 1
ATOM 1514 C CA . ASP A 1 191 ? 24.648 7.495 -44.876 1.00 94.38 191 ASP A CA 1
ATOM 1515 C C . ASP A 1 191 ? 23.932 7.740 -43.539 1.00 94.38 191 ASP A C 1
ATOM 1517 O O . ASP A 1 191 ? 23.233 6.850 -43.040 1.00 94.38 191 ASP A O 1
ATOM 1521 N N . TYR A 1 192 ? 24.103 8.922 -42.930 1.00 90.56 192 TYR A N 1
ATOM 1522 C CA . TYR A 1 192 ? 23.610 9.246 -41.586 1.00 90.56 192 TYR A CA 1
ATOM 1523 C C . TYR A 1 192 ? 22.167 8.775 -41.356 1.00 90.56 192 TYR A C 1
ATOM 1525 O O . TYR A 1 192 ? 21.882 8.046 -40.403 1.00 90.56 192 TYR A O 1
ATOM 1533 N N . TYR A 1 193 ? 21.248 9.153 -42.249 1.00 88.94 193 TYR A N 1
ATOM 1534 C CA . TYR A 1 193 ? 19.827 8.834 -42.099 1.00 88.94 193 TYR A CA 1
ATOM 1535 C C . TYR A 1 193 ? 19.551 7.330 -42.182 1.00 88.94 193 TYR A C 1
ATOM 1537 O O . TYR A 1 193 ? 18.829 6.798 -41.338 1.00 88.94 193 TYR A O 1
ATOM 1545 N N . SER A 1 194 ? 20.159 6.639 -43.147 1.00 92.69 194 SER A N 1
ATOM 1546 C CA . SER A 1 194 ? 20.004 5.194 -43.339 1.00 92.69 194 SER A CA 1
ATOM 1547 C C . SER A 1 194 ? 20.566 4.403 -42.155 1.00 92.69 194 SER A C 1
ATOM 1549 O O . SER A 1 194 ? 19.909 3.489 -41.655 1.00 92.69 194 SER A O 1
ATOM 1551 N N . LYS A 1 195 ? 21.742 4.791 -41.643 1.00 92.69 195 LYS A N 1
ATOM 1552 C CA . LYS A 1 195 ? 22.373 4.167 -40.468 1.00 92.69 195 LYS A CA 1
ATOM 1553 C C . LYS A 1 195 ? 21.542 4.370 -39.200 1.00 92.69 195 LYS A C 1
ATOM 1555 O O . LYS A 1 195 ? 21.298 3.409 -38.467 1.00 92.69 195 LYS A O 1
ATOM 1560 N N . VAL A 1 196 ? 21.060 5.592 -38.942 1.00 92.12 196 VAL A N 1
ATOM 1561 C CA . VAL A 1 196 ? 20.203 5.880 -37.775 1.00 92.12 196 VAL A CA 1
ATOM 1562 C C . VAL A 1 196 ? 18.880 5.129 -37.858 1.00 92.12 196 VAL A C 1
ATOM 1564 O O . VAL A 1 196 ? 18.431 4.601 -36.840 1.00 92.12 196 VAL A O 1
ATOM 1567 N N . GLU A 1 197 ? 18.251 5.057 -39.033 1.00 90.38 197 GLU A N 1
ATOM 1568 C CA . GLU A 1 197 ? 16.984 4.337 -39.192 1.00 90.38 197 GLU A CA 1
ATOM 1569 C C . GLU A 1 197 ? 17.169 2.823 -39.039 1.00 90.38 197 GLU A C 1
ATOM 1571 O O . GLU A 1 197 ? 16.388 2.178 -38.338 1.00 90.38 197 GLU A O 1
ATOM 1576 N N . HIS A 1 198 ? 18.249 2.256 -39.584 1.00 93.50 198 HIS A N 1
ATOM 1577 C CA . HIS A 1 198 ? 18.587 0.851 -39.360 1.00 93.50 198 HIS A CA 1
ATOM 1578 C C . HIS A 1 198 ? 18.784 0.552 -37.865 1.00 93.50 198 HIS A C 1
ATOM 1580 O O . HIS A 1 198 ? 18.177 -0.376 -37.324 1.00 93.50 198 HIS A O 1
ATOM 1586 N N . TYR A 1 199 ? 19.565 1.377 -37.159 1.00 94.19 199 TYR A N 1
ATOM 1587 C CA . TYR A 1 199 ? 19.770 1.221 -35.717 1.00 94.19 199 TYR A CA 1
ATOM 1588 C C . TYR A 1 199 ? 18.474 1.413 -34.916 1.00 94.19 199 TYR A C 1
ATOM 1590 O O . TYR A 1 199 ? 18.219 0.696 -33.945 1.00 94.19 199 TYR A O 1
ATOM 1598 N N . ARG A 1 200 ? 17.607 2.347 -35.329 1.00 92.06 200 ARG A N 1
ATOM 1599 C CA . ARG A 1 200 ? 16.275 2.528 -34.738 1.00 92.06 200 ARG A CA 1
ATOM 1600 C C . ARG A 1 200 ? 15.443 1.258 -34.867 1.00 92.06 200 ARG A C 1
ATOM 1602 O O . ARG A 1 200 ? 14.845 0.852 -33.872 1.00 92.06 200 ARG A O 1
ATOM 1609 N N . GLN A 1 201 ? 15.419 0.627 -36.040 1.00 91.00 201 GLN A N 1
ATOM 1610 C CA . GLN A 1 201 ? 14.671 -0.612 -36.242 1.00 91.00 201 GLN A CA 1
ATOM 1611 C C . GLN A 1 201 ? 15.197 -1.734 -35.331 1.00 91.00 201 GLN A C 1
ATOM 1613 O O . GLN A 1 201 ? 14.400 -2.374 -34.649 1.00 91.00 201 GLN A O 1
ATOM 1618 N N . GLN A 1 202 ? 16.520 -1.872 -35.181 1.00 94.94 202 GLN A N 1
ATOM 1619 C CA . GLN A 1 202 ? 17.113 -2.810 -34.215 1.00 94.94 202 GLN A CA 1
ATOM 1620 C C . GLN A 1 202 ? 16.654 -2.535 -32.770 1.00 94.94 202 GLN A C 1
ATOM 1622 O O . GLN A 1 202 ? 16.382 -3.461 -32.002 1.00 94.94 202 GLN A O 1
ATOM 1627 N N . GLN A 1 203 ? 16.548 -1.260 -32.374 1.00 95.12 203 GLN A N 1
ATOM 1628 C CA . GLN A 1 203 ? 16.045 -0.905 -31.046 1.00 95.12 203 GLN A CA 1
ATOM 1629 C C . GLN A 1 203 ? 14.536 -1.161 -30.888 1.00 95.12 203 GLN A C 1
ATOM 1631 O O . GLN A 1 203 ? 14.105 -1.542 -29.799 1.00 95.12 203 GLN A O 1
ATOM 1636 N N . ILE A 1 204 ? 13.732 -0.985 -31.942 1.00 90.62 204 ILE A N 1
ATOM 1637 C CA . ILE A 1 204 ? 12.304 -1.347 -31.948 1.00 90.62 204 ILE A CA 1
ATOM 1638 C C . ILE A 1 204 ? 12.144 -2.854 -31.722 1.00 90.62 204 ILE A C 1
ATOM 1640 O O . ILE A 1 204 ? 11.381 -3.251 -30.838 1.00 90.62 204 ILE A O 1
ATOM 1644 N N . ASP A 1 205 ? 12.906 -3.674 -32.446 1.00 92.12 205 ASP A N 1
ATOM 1645 C CA . ASP A 1 205 ? 12.866 -5.136 -32.327 1.00 92.12 205 ASP A CA 1
ATOM 1646 C C . ASP A 1 205 ? 13.294 -5.587 -30.920 1.00 92.12 205 ASP A C 1
ATOM 1648 O O . ASP A 1 205 ? 12.652 -6.440 -30.298 1.00 92.12 205 ASP A O 1
ATOM 1652 N N . TYR A 1 206 ? 14.324 -4.944 -30.354 1.00 93.81 206 TYR A N 1
ATOM 1653 C CA . TYR A 1 206 ? 14.736 -5.153 -28.964 1.00 93.81 206 TYR A CA 1
ATOM 1654 C C . TYR A 1 206 ? 13.607 -4.843 -27.966 1.00 93.81 206 TYR A C 1
ATOM 1656 O O . TYR A 1 206 ? 13.326 -5.653 -27.078 1.00 93.81 206 TYR A O 1
ATOM 1664 N N . VAL A 1 207 ? 12.940 -3.687 -28.097 1.00 93.81 207 VAL A N 1
ATOM 1665 C CA . VAL A 1 207 ? 11.824 -3.300 -27.215 1.00 93.81 207 VAL A CA 1
ATOM 1666 C C . VAL A 1 207 ? 10.666 -4.290 -27.336 1.00 93.81 207 VAL A C 1
ATOM 1668 O O . VAL A 1 207 ? 10.086 -4.662 -26.313 1.00 93.81 207 VAL A O 1
ATOM 1671 N N . GLN A 1 208 ? 10.345 -4.737 -28.554 1.00 93.38 208 GLN A N 1
ATOM 1672 C CA . GLN A 1 208 ? 9.290 -5.719 -28.789 1.00 93.38 208 GLN A CA 1
ATOM 1673 C C . GLN A 1 208 ? 9.592 -7.031 -28.056 1.00 93.38 208 GLN A C 1
ATOM 1675 O O . GLN A 1 208 ? 8.768 -7.478 -27.254 1.00 93.38 208 GLN A O 1
ATOM 1680 N N . LYS A 1 209 ? 10.797 -7.586 -28.236 1.00 94.25 209 LYS A N 1
ATOM 1681 C CA . LYS A 1 209 ? 11.224 -8.821 -27.563 1.00 94.25 209 LYS A CA 1
ATOM 1682 C C . LYS A 1 209 ? 11.147 -8.704 -26.037 1.00 94.25 209 LYS A C 1
ATOM 1684 O O . LYS A 1 209 ? 10.582 -9.568 -25.371 1.00 94.25 209 LYS A O 1
ATOM 1689 N N . GLN A 1 210 ? 11.657 -7.609 -25.470 1.00 95.38 210 GLN A N 1
ATOM 1690 C CA . GLN A 1 210 ? 11.599 -7.375 -24.022 1.00 95.38 210 GLN A CA 1
ATOM 1691 C C . GLN A 1 210 ? 10.160 -7.282 -23.499 1.00 95.38 210 GLN A C 1
ATOM 1693 O O . GLN A 1 210 ? 9.849 -7.760 -22.406 1.00 95.38 210 GLN A O 1
ATOM 1698 N N . LEU A 1 211 ? 9.255 -6.675 -24.266 1.00 94.75 211 LEU A N 1
ATOM 1699 C CA . LEU A 1 211 ? 7.859 -6.550 -23.868 1.00 94.75 211 LEU A CA 1
ATOM 1700 C C . LEU A 1 211 ? 7.106 -7.885 -23.950 1.00 94.75 211 LEU A C 1
ATOM 1702 O O . LEU A 1 211 ? 6.279 -8.161 -23.080 1.00 94.75 211 LEU A O 1
ATOM 1706 N N . GLU A 1 212 ? 7.420 -8.725 -24.936 1.00 94.50 212 GLU A N 1
ATOM 1707 C CA . GLU A 1 212 ? 6.904 -10.095 -25.048 1.00 94.50 212 GLU A CA 1
ATOM 1708 C C . GLU A 1 212 ? 7.358 -10.971 -23.868 1.00 94.50 212 GLU A C 1
ATOM 1710 O O . GLU A 1 212 ? 6.540 -11.676 -23.270 1.00 94.50 212 GLU A O 1
ATOM 1715 N N . GLU A 1 213 ? 8.624 -10.862 -23.452 1.00 94.81 213 GLU A N 1
ATOM 1716 C CA . GLU A 1 213 ? 9.155 -11.537 -22.258 1.00 94.81 213 GLU A CA 1
ATOM 1717 C C . GLU A 1 213 ? 8.424 -11.092 -20.978 1.00 94.81 213 GLU A C 1
ATOM 1719 O O . GLU A 1 213 ? 8.013 -11.925 -20.162 1.00 94.81 213 GLU A O 1
ATOM 1724 N N . VAL A 1 214 ? 8.201 -9.781 -20.809 1.00 95.62 214 VAL A N 1
ATOM 1725 C CA . VAL A 1 214 ? 7.420 -9.239 -19.684 1.00 95.62 214 VAL A CA 1
ATOM 1726 C C . VAL A 1 214 ? 5.986 -9.759 -19.715 1.00 95.62 214 VAL A C 1
ATOM 1728 O O . VAL A 1 214 ? 5.473 -10.188 -18.681 1.00 95.62 214 VAL A O 1
ATOM 1731 N N . GLN A 1 215 ? 5.339 -9.747 -20.881 1.00 95.38 215 GLN A N 1
ATOM 1732 C CA . GLN A 1 215 ? 3.974 -10.235 -21.040 1.00 95.38 215 GLN A CA 1
ATOM 1733 C C 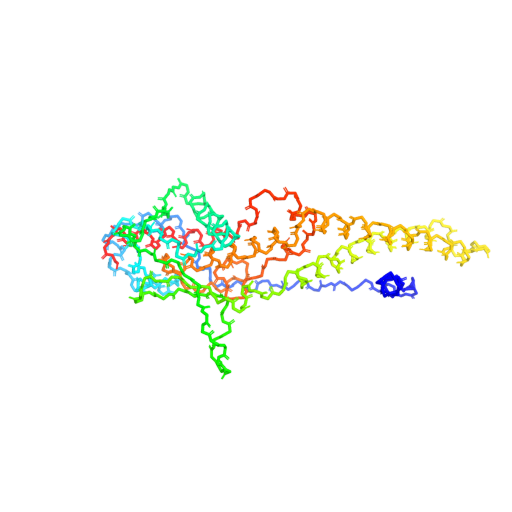. GLN A 1 215 ? 3.859 -11.711 -20.649 1.00 95.38 215 GLN A C 1
ATOM 1735 O O . GLN A 1 215 ? 3.033 -12.056 -19.802 1.00 95.38 215 GLN A O 1
ATOM 1740 N N . SER A 1 216 ? 4.727 -12.554 -21.207 1.00 94.38 216 SER A N 1
ATOM 1741 C CA . SER A 1 216 ? 4.787 -13.984 -20.899 1.00 94.38 216 SER A CA 1
ATOM 1742 C C . SER A 1 216 ? 5.011 -14.229 -19.404 1.00 94.38 216 SER A C 1
ATOM 1744 O O . SER A 1 216 ? 4.309 -15.028 -18.781 1.00 94.38 216 SER A O 1
ATOM 1746 N N . SER A 1 217 ? 5.925 -13.476 -18.783 1.00 93.88 217 SER A N 1
ATOM 1747 C CA . SER A 1 217 ? 6.194 -13.576 -17.347 1.00 93.88 217 SER A CA 1
ATOM 1748 C C . SER A 1 217 ? 5.000 -13.158 -16.485 1.00 93.88 217 SER A C 1
ATOM 1750 O O . SER A 1 217 ? 4.693 -13.845 -15.507 1.00 93.88 217 SER A O 1
ATOM 1752 N N . ILE A 1 218 ? 4.301 -12.068 -16.831 1.00 93.81 218 ILE A N 1
ATOM 1753 C CA . ILE A 1 218 ? 3.104 -11.623 -16.100 1.00 93.81 218 ILE A CA 1
ATOM 1754 C C . ILE A 1 218 ? 2.029 -12.711 -16.115 1.00 93.81 218 ILE A C 1
ATOM 1756 O O . ILE A 1 218 ? 1.436 -12.988 -15.065 1.00 93.81 218 ILE A O 1
ATOM 1760 N N . ASP A 1 219 ? 1.806 -13.315 -17.282 1.00 92.19 219 ASP A N 1
ATOM 1761 C CA . ASP A 1 219 ? 0.764 -14.316 -17.501 1.00 92.19 219 ASP A CA 1
ATOM 1762 C C . ASP A 1 219 ? 1.118 -15.635 -16.795 1.00 92.19 219 ASP A C 1
ATOM 1764 O O . ASP A 1 219 ? 0.335 -16.126 -15.979 1.00 92.19 219 ASP A O 1
ATOM 1768 N N . LYS A 1 220 ? 2.337 -16.154 -16.998 1.00 93.88 220 LYS A N 1
ATOM 1769 C CA . LYS A 1 220 ? 2.807 -17.416 -16.400 1.00 93.88 220 LYS A CA 1
ATOM 1770 C C . LYS A 1 220 ? 2.905 -17.359 -14.874 1.00 93.88 220 LYS A C 1
ATOM 1772 O O . LYS A 1 220 ? 2.562 -18.322 -14.196 1.00 93.88 220 LYS A O 1
ATOM 1777 N N . ASN A 1 221 ? 3.370 -16.238 -14.319 1.00 93.75 221 ASN A N 1
ATOM 1778 C CA . ASN A 1 221 ? 3.623 -16.110 -12.879 1.00 93.75 221 ASN A CA 1
ATOM 1779 C C . ASN A 1 221 ? 2.444 -15.504 -12.099 1.00 93.75 221 ASN A C 1
ATOM 1781 O O . ASN A 1 221 ? 2.559 -15.267 -10.892 1.00 93.75 221 ASN A O 1
ATOM 1785 N N . GLY A 1 222 ? 1.329 -15.185 -12.765 1.00 92.81 222 GLY A N 1
ATOM 1786 C CA . GLY A 1 222 ? 0.188 -14.521 -12.135 1.00 92.81 222 GLY A CA 1
ATOM 1787 C C . GLY A 1 222 ? 0.559 -13.176 -11.493 1.00 92.81 222 GLY A C 1
ATOM 1788 O O . GLY A 1 222 ? 0.012 -12.801 -10.449 1.00 92.81 222 GLY A O 1
ATOM 1789 N N . THR A 1 223 ? 1.509 -12.435 -12.077 1.00 95.19 223 THR A N 1
ATOM 1790 C CA . THR A 1 223 ? 2.064 -11.209 -11.476 1.00 95.19 223 THR A CA 1
ATOM 1791 C C . THR A 1 223 ? 0.995 -10.137 -11.273 1.00 95.19 223 THR A C 1
ATOM 1793 O O . THR A 1 223 ? 1.004 -9.444 -10.254 1.00 95.19 223 THR A O 1
ATOM 1796 N N . ALA A 1 224 ? 0.014 -10.043 -12.172 1.00 93.12 224 ALA A N 1
ATOM 1797 C CA . ALA A 1 224 ? -1.096 -9.104 -12.031 1.00 93.12 224 ALA A CA 1
ATOM 1798 C C . ALA A 1 224 ? -2.003 -9.446 -10.826 1.00 93.12 224 ALA A C 1
ATOM 1800 O O . ALA A 1 224 ? -2.408 -8.552 -10.080 1.00 93.12 224 ALA A O 1
ATOM 1801 N N . TYR A 1 225 ? -2.244 -10.733 -10.539 1.00 92.56 225 TYR A N 1
ATOM 1802 C CA . TYR A 1 225 ? -2.943 -11.162 -9.316 1.00 92.56 225 TYR A CA 1
ATOM 1803 C C . TYR A 1 225 ? -2.131 -10.842 -8.056 1.00 92.56 225 TYR A C 1
ATOM 1805 O O . TYR A 1 225 ? -2.680 -10.410 -7.036 1.00 92.56 225 TYR A O 1
ATOM 1813 N N . LYS A 1 226 ? -0.805 -11.007 -8.121 1.00 94.88 226 LYS A N 1
ATOM 1814 C CA . LYS A 1 226 ? 0.109 -10.626 -7.037 1.00 94.88 226 LYS A CA 1
ATOM 1815 C C . LYS A 1 226 ? 0.075 -9.117 -6.772 1.00 94.88 226 LYS A C 1
ATOM 1817 O O . LYS A 1 226 ? 0.007 -8.720 -5.609 1.00 94.88 226 LYS A O 1
ATOM 1822 N N . ALA A 1 227 ? 0.049 -8.287 -7.812 1.00 94.69 227 ALA A N 1
ATOM 1823 C CA . ALA A 1 227 ? -0.145 -6.845 -7.679 1.00 94.69 227 ALA A CA 1
ATOM 1824 C C . ALA A 1 227 ? -1.516 -6.493 -7.104 1.00 94.69 227 ALA A C 1
ATOM 1826 O O . ALA A 1 227 ? -1.588 -5.670 -6.195 1.00 94.69 227 ALA A O 1
ATOM 1827 N N . ARG A 1 228 ? -2.588 -7.169 -7.533 1.00 92.50 228 ARG A N 1
ATOM 1828 C CA . ARG A 1 228 ? -3.931 -6.969 -6.970 1.00 92.50 228 ARG A CA 1
ATOM 1829 C C . ARG A 1 228 ? -3.975 -7.236 -5.466 1.00 92.50 228 ARG A C 1
ATOM 1831 O O . ARG A 1 228 ? -4.555 -6.464 -4.706 1.00 92.50 228 ARG A O 1
ATOM 1838 N N . LYS A 1 229 ? -3.301 -8.301 -5.020 1.00 94.62 229 LYS A N 1
ATOM 1839 C CA . LYS A 1 229 ? -3.110 -8.601 -3.595 1.00 94.62 229 LYS A CA 1
ATOM 1840 C C . LYS A 1 229 ? -2.408 -7.449 -2.867 1.00 94.62 229 LYS A C 1
ATOM 1842 O O . LYS A 1 229 ? -2.842 -7.085 -1.776 1.00 94.62 229 LYS A O 1
ATOM 1847 N N . PHE A 1 230 ? -1.341 -6.890 -3.440 1.00 95.88 230 PHE A N 1
ATOM 1848 C CA . PHE A 1 230 ? -0.603 -5.766 -2.849 1.00 95.88 230 PHE A CA 1
ATOM 1849 C C . PHE A 1 230 ? -1.419 -4.470 -2.831 1.00 95.88 230 PHE A C 1
ATOM 1851 O O . PHE A 1 230 ? -1.416 -3.774 -1.822 1.00 95.88 230 PHE A O 1
ATOM 1858 N N . GLN A 1 231 ? -2.181 -4.188 -3.887 1.00 93.94 231 GLN A N 1
ATOM 1859 C CA . GLN A 1 231 ? -3.087 -3.044 -3.945 1.00 93.94 231 GLN A CA 1
ATOM 1860 C C . GLN A 1 231 ? -4.091 -3.075 -2.790 1.00 93.94 231 GLN A C 1
ATOM 1862 O O . GLN A 1 231 ? -4.176 -2.119 -2.025 1.00 93.94 231 GLN A O 1
ATOM 1867 N N . TYR A 1 232 ? -4.781 -4.202 -2.594 1.00 94.38 232 TYR A N 1
ATOM 1868 C CA . TYR A 1 232 ? -5.726 -4.332 -1.483 1.00 94.38 232 TYR A CA 1
ATOM 1869 C C . TYR A 1 232 ? -5.051 -4.367 -0.118 1.00 94.38 232 TYR A C 1
ATOM 1871 O O . TYR A 1 232 ? -5.655 -3.930 0.853 1.00 94.38 232 TYR A O 1
ATOM 1879 N N . ALA A 1 233 ? -3.806 -4.842 -0.016 1.00 96.50 233 ALA A N 1
ATOM 1880 C CA . ALA A 1 233 ? -3.055 -4.698 1.227 1.00 96.50 233 ALA A CA 1
ATOM 1881 C C . ALA A 1 233 ? -2.881 -3.213 1.581 1.00 96.50 233 ALA A C 1
ATOM 1883 O O . ALA A 1 233 ? -3.117 -2.840 2.722 1.00 96.50 233 ALA A O 1
ATOM 1884 N N . ASN A 1 234 ? -2.564 -2.361 0.602 1.00 95.44 234 ASN A N 1
ATOM 1885 C CA . ASN A 1 234 ? -2.388 -0.924 0.818 1.00 95.44 234 ASN A CA 1
ATOM 1886 C C . ASN A 1 234 ? -3.701 -0.219 1.186 1.00 95.44 234 ASN A C 1
ATOM 1888 O O . ASN A 1 234 ? -3.712 0.558 2.138 1.00 95.44 234 ASN A O 1
ATOM 1892 N N . ILE A 1 235 ? -4.800 -0.537 0.492 1.00 94.31 235 ILE A N 1
ATOM 1893 C CA . ILE A 1 235 ? -6.140 -0.011 0.809 1.00 94.31 235 ILE A CA 1
ATOM 1894 C C . ILE A 1 235 ? -6.545 -0.422 2.232 1.00 94.31 235 ILE A C 1
ATOM 1896 O O . ILE A 1 235 ? -6.898 0.408 3.055 1.00 94.31 235 ILE A O 1
ATOM 1900 N N . ILE A 1 236 ? -6.401 -1.699 2.585 1.00 96.88 236 ILE A N 1
ATOM 1901 C CA . ILE A 1 236 ? -6.742 -2.187 3.931 1.00 96.88 236 ILE A CA 1
ATOM 1902 C C . ILE A 1 236 ? -5.819 -1.575 4.998 1.00 96.88 236 ILE A C 1
ATOM 1904 O O . ILE A 1 236 ? -6.240 -1.333 6.128 1.00 96.88 236 ILE A O 1
ATOM 1908 N N . THR A 1 237 ? -4.556 -1.292 4.667 1.00 98.06 237 THR A N 1
ATOM 1909 C CA . THR A 1 237 ? -3.646 -0.559 5.555 1.00 98.06 237 THR A CA 1
ATOM 1910 C C . THR A 1 237 ? -4.140 0.857 5.843 1.00 98.06 237 THR A C 1
ATOM 1912 O O . THR A 1 237 ? -4.026 1.272 6.998 1.00 98.06 237 THR A O 1
ATOM 1915 N N . HIS A 1 238 ? -4.709 1.557 4.857 1.00 97.62 238 HIS A N 1
ATOM 1916 C CA . HIS A 1 238 ? -5.374 2.849 5.057 1.00 97.62 238 HIS A CA 1
ATOM 1917 C C . HIS A 1 238 ? -6.542 2.718 6.043 1.00 97.62 238 HIS A C 1
ATOM 1919 O O . HIS A 1 238 ? -6.564 3.392 7.071 1.00 97.62 238 HIS A O 1
ATOM 1925 N N . GLU A 1 239 ? -7.439 1.757 5.815 1.00 97.44 239 GLU A N 1
ATOM 1926 C CA . GLU A 1 239 ? -8.594 1.536 6.695 1.00 97.44 239 GLU A CA 1
ATOM 1927 C C . GLU A 1 239 ? -8.191 1.175 8.133 1.00 97.44 239 GLU A C 1
ATOM 1929 O O . GLU A 1 239 ? -8.828 1.589 9.102 1.00 97.44 239 GLU A O 1
ATOM 1934 N N . PHE A 1 240 ? -7.090 0.441 8.318 1.00 98.62 240 PHE A N 1
ATOM 1935 C CA . PHE A 1 240 ? -6.539 0.217 9.656 1.00 98.62 240 PHE A CA 1
ATOM 1936 C C . PHE A 1 240 ? -6.067 1.511 10.331 1.00 98.62 240 PHE A C 1
ATOM 1938 O O . PHE A 1 240 ? -6.167 1.620 11.552 1.00 98.62 240 PHE A O 1
ATOM 1945 N N . GLY A 1 241 ? -5.591 2.503 9.578 1.00 98.44 241 GLY A N 1
ATOM 1946 C CA . GLY A 1 241 ? -5.298 3.825 10.128 1.00 98.44 241 GLY A CA 1
ATOM 1947 C C . GLY A 1 241 ? -6.543 4.488 10.720 1.00 98.44 241 GLY A C 1
ATOM 1948 O O . GLY A 1 241 ? -6.479 5.008 11.836 1.00 98.44 241 GLY A O 1
ATOM 1949 N N . HIS A 1 242 ? -7.698 4.369 10.061 1.00 98.31 242 HIS A N 1
ATOM 1950 C CA . HIS A 1 242 ? -8.973 4.813 10.631 1.00 98.31 242 HIS A CA 1
ATOM 1951 C C . HIS A 1 242 ? -9.372 4.018 11.882 1.00 98.31 242 HIS A C 1
ATOM 1953 O O . HIS A 1 242 ? -9.806 4.617 12.865 1.00 98.31 242 HIS A O 1
ATOM 1959 N N . VAL A 1 243 ? -9.137 2.699 11.920 1.00 98.50 243 VAL A N 1
ATOM 1960 C CA . VAL A 1 243 ? -9.316 1.886 13.145 1.00 98.50 243 VAL A CA 1
ATOM 1961 C C . VAL A 1 243 ? -8.448 2.410 14.298 1.00 98.50 243 VAL A C 1
ATOM 1963 O O . VAL A 1 243 ? -8.871 2.390 15.456 1.00 98.50 243 VAL A O 1
ATOM 1966 N N . PHE A 1 244 ? -7.247 2.917 14.003 1.00 98.69 244 PHE A N 1
ATOM 1967 C CA . PHE A 1 244 ? -6.383 3.569 14.989 1.00 98.69 244 PHE A CA 1
ATOM 1968 C C . PHE A 1 244 ? -6.797 4.996 15.351 1.00 98.69 244 PHE A C 1
ATOM 1970 O O . PHE A 1 244 ? -6.176 5.588 16.233 1.00 98.69 244 PHE A O 1
ATOM 1977 N N . GLY A 1 245 ? -7.854 5.538 14.752 1.00 98.00 245 GLY A N 1
ATOM 1978 C CA . GLY A 1 245 ? -8.352 6.878 15.037 1.00 98.00 245 GLY A CA 1
ATOM 1979 C C . GLY A 1 245 ? -7.786 7.965 14.138 1.00 98.00 245 GLY A C 1
ATOM 1980 O O . GLY A 1 245 ? -7.969 9.136 14.445 1.00 98.00 245 GLY A O 1
ATOM 1981 N N . LEU A 1 246 ? -7.070 7.626 13.066 1.00 98.31 246 LEU A N 1
ATOM 1982 C CA . LEU A 1 246 ? -6.502 8.635 12.178 1.00 98.31 246 LEU A CA 1
ATOM 1983 C C . LEU A 1 246 ? -7.552 9.149 11.199 1.00 98.31 246 LEU A C 1
ATOM 1985 O O . LEU A 1 246 ? -8.199 8.361 10.521 1.00 98.31 246 LEU A O 1
ATOM 1989 N N . GLU A 1 247 ? -7.659 10.464 11.056 1.00 97.06 247 GLU A N 1
ATOM 1990 C CA . GLU A 1 247 ? -8.297 11.067 9.885 1.00 97.06 247 GLU A CA 1
ATOM 1991 C C . GLU A 1 247 ? -7.327 11.100 8.699 1.00 97.06 247 GLU A C 1
ATOM 1993 O O . GLU A 1 247 ? -6.122 10.828 8.835 1.00 97.06 247 GLU A O 1
ATOM 1998 N N . HIS A 1 248 ? -7.829 11.538 7.545 1.00 95.50 248 HIS A N 1
ATOM 1999 C CA . HIS A 1 248 ? -6.986 11.770 6.386 1.00 95.50 248 HIS A CA 1
ATOM 2000 C C . HIS A 1 248 ? -5.836 12.746 6.678 1.00 95.50 248 HIS A C 1
ATOM 2002 O O . HIS A 1 248 ? -6.011 13.791 7.309 1.00 95.50 248 HIS A O 1
ATOM 2008 N N . SER A 1 249 ? -4.639 12.392 6.210 1.00 94.75 249 SER A N 1
ATOM 2009 C CA . SER A 1 249 ? -3.470 13.272 6.239 1.00 94.75 249 SER A CA 1
ATOM 2010 C C . SER A 1 249 ? -3.578 14.335 5.139 1.00 94.75 249 SER A C 1
ATOM 2012 O O . SER A 1 249 ? -4.056 14.016 4.050 1.00 94.75 249 SER A O 1
ATOM 2014 N N . PRO A 1 250 ? -3.104 15.575 5.357 1.00 92.88 250 PRO A N 1
ATOM 2015 C CA . PRO A 1 250 ? -2.939 16.551 4.279 1.00 92.88 250 PRO A CA 1
ATOM 2016 C C . PRO A 1 250 ? -1.749 16.233 3.351 1.00 92.88 250 PRO A C 1
ATOM 2018 O O . PRO A 1 250 ? -1.680 16.764 2.246 1.00 92.88 250 PRO A O 1
ATOM 2021 N N . ASN A 1 251 ? -0.803 15.384 3.772 1.00 91.12 251 ASN A N 1
ATOM 2022 C CA . ASN A 1 251 ? 0.382 15.056 2.981 1.00 91.12 251 ASN A CA 1
ATOM 2023 C C . ASN A 1 251 ? 0.086 13.936 1.974 1.00 91.12 251 ASN A C 1
ATOM 2025 O O . ASN A 1 251 ? -0.172 12.803 2.371 1.00 91.12 251 ASN A O 1
ATOM 2029 N N . LYS A 1 252 ? 0.230 14.234 0.676 1.00 91.38 252 LYS A N 1
ATOM 2030 C CA . LYS A 1 252 ? -0.066 13.331 -0.454 1.00 91.38 252 LYS A CA 1
ATOM 2031 C C . LYS A 1 252 ? 0.706 12.005 -0.450 1.00 91.38 252 LYS A C 1
ATOM 2033 O O . LYS A 1 252 ? 0.295 11.055 -1.107 1.00 91.38 252 LYS A O 1
ATOM 2038 N N . THR A 1 253 ? 1.831 11.945 0.260 1.00 90.50 253 THR A N 1
ATOM 2039 C CA . THR A 1 253 ? 2.695 10.752 0.322 1.00 90.50 253 THR A CA 1
ATOM 2040 C C . THR A 1 253 ? 2.339 9.784 1.457 1.00 90.50 253 THR A C 1
ATOM 2042 O O . THR A 1 253 ? 2.777 8.625 1.439 1.00 90.50 253 THR A O 1
ATOM 2045 N N . ASP A 1 254 ? 1.538 10.237 2.425 1.00 94.44 254 ASP A N 1
ATOM 2046 C CA . ASP A 1 254 ? 1.090 9.436 3.564 1.00 94.44 254 ASP A CA 1
ATOM 2047 C C . ASP A 1 254 ? 0.083 8.370 3.130 1.00 94.44 254 ASP A C 1
ATOM 2049 O O . ASP A 1 254 ? -0.714 8.595 2.216 1.00 94.44 254 ASP A O 1
ATOM 2053 N N . VAL A 1 255 ? 0.073 7.208 3.802 1.00 95.25 255 VAL A N 1
ATOM 2054 C CA . VAL A 1 255 ? -0.969 6.205 3.523 1.00 95.25 255 VAL A CA 1
ATOM 2055 C C . VAL A 1 255 ? -2.342 6.768 3.843 1.00 95.25 255 VAL A C 1
ATOM 2057 O O . VAL A 1 255 ? -3.281 6.466 3.124 1.00 95.25 255 VAL A O 1
ATOM 2060 N N . MET A 1 256 ? -2.451 7.636 4.853 1.00 96.25 256 MET A N 1
ATOM 2061 C CA . MET A 1 256 ? -3.712 8.276 5.217 1.00 96.25 256 MET A CA 1
ATOM 2062 C C . MET A 1 256 ? -4.110 9.434 4.295 1.00 96.25 256 MET A C 1
ATOM 2064 O O . MET A 1 256 ? -5.088 10.111 4.591 1.00 96.25 256 MET A O 1
ATOM 2068 N N . TYR A 1 257 ? -3.405 9.723 3.198 1.00 94.25 257 TYR A N 1
ATOM 2069 C CA . TYR A 1 257 ? -3.957 10.639 2.197 1.00 94.25 257 TYR A CA 1
ATOM 2070 C C . TYR A 1 257 ? -5.163 9.991 1.507 1.00 94.25 257 TYR A C 1
ATOM 2072 O O . TYR A 1 257 ? -5.093 8.831 1.099 1.00 94.25 257 TYR A O 1
ATOM 2080 N N . TRP A 1 258 ? -6.258 10.740 1.361 1.00 87.81 258 TRP A N 1
ATOM 2081 C CA . TRP A 1 258 ? -7.537 10.230 0.841 1.00 87.81 258 TRP A CA 1
ATOM 2082 C C . TRP A 1 258 ? -7.433 9.642 -0.579 1.00 87.81 258 TRP A C 1
ATOM 2084 O O . TRP A 1 258 ? -8.180 8.741 -0.933 1.00 87.81 258 TRP A O 1
ATOM 2094 N N . SER A 1 259 ? -6.477 10.124 -1.381 1.00 84.00 259 SER A N 1
ATOM 2095 C CA . SER A 1 259 ? -6.164 9.613 -2.723 1.00 84.00 259 SER A CA 1
ATOM 2096 C C . SER A 1 259 ? -4.732 9.076 -2.776 1.00 84.00 259 SER A C 1
ATOM 2098 O O . SER A 1 259 ? -3.963 9.373 -3.692 1.00 84.00 259 SER A O 1
ATOM 2100 N N . SER A 1 260 ? -4.295 8.363 -1.731 1.00 79.00 260 SER A N 1
ATOM 2101 C CA . SER A 1 260 ? -2.942 7.802 -1.720 1.00 79.00 260 SER A CA 1
ATOM 2102 C C . SER A 1 260 ? -2.789 6.779 -2.852 1.00 79.00 260 SER A C 1
ATOM 2104 O O . SER A 1 260 ? -3.479 5.763 -2.918 1.00 79.00 260 SER A O 1
ATOM 2106 N N . GLN A 1 261 ? -1.869 7.058 -3.774 1.00 75.19 261 GLN A N 1
ATOM 2107 C CA . GLN A 1 261 ? -1.553 6.168 -4.888 1.00 75.19 261 GLN A CA 1
ATOM 2108 C C . GLN A 1 261 ? -0.239 5.439 -4.620 1.00 75.19 261 GLN A C 1
ATOM 2110 O O . GLN A 1 261 ? 0.679 5.967 -3.991 1.00 75.19 261 GLN A O 1
ATOM 2115 N N . ARG A 1 262 ? -0.140 4.202 -5.112 1.00 84.56 262 ARG A N 1
ATOM 2116 C CA . ARG A 1 262 ? 1.064 3.369 -4.998 1.00 84.56 262 ARG A CA 1
ATOM 2117 C C . ARG A 1 262 ? 1.464 2.860 -6.375 1.00 84.56 262 ARG A C 1
ATOM 2119 O O . ARG A 1 262 ? 1.118 1.730 -6.717 1.00 84.56 262 ARG A O 1
ATOM 2126 N N . PRO A 1 263 ? 2.143 3.687 -7.191 1.00 86.81 263 PRO A N 1
ATOM 2127 C CA . PRO A 1 263 ? 2.460 3.347 -8.576 1.00 86.81 263 PRO A CA 1
ATOM 2128 C C . PRO A 1 263 ? 3.350 2.103 -8.710 1.00 86.81 263 PRO A C 1
ATOM 2130 O O . PRO A 1 263 ? 3.427 1.517 -9.788 1.00 86.81 263 PRO A O 1
ATOM 2133 N N . GLU A 1 264 ? 4.004 1.659 -7.633 1.00 92.81 264 GLU A N 1
ATOM 2134 C CA . GLU A 1 264 ? 4.802 0.435 -7.593 1.00 92.81 264 GLU A CA 1
ATOM 2135 C C . GLU A 1 264 ? 3.986 -0.825 -7.900 1.00 92.81 264 GLU A C 1
ATOM 2137 O O . GLU A 1 264 ? 4.557 -1.797 -8.387 1.00 92.81 264 GLU A O 1
ATOM 2142 N N . ILE A 1 265 ? 2.664 -0.823 -7.675 1.00 92.81 265 ILE A N 1
ATOM 2143 C CA . ILE A 1 265 ? 1.804 -1.965 -8.033 1.00 92.81 265 ILE A CA 1
ATOM 2144 C C . ILE A 1 265 ? 1.693 -2.170 -9.548 1.00 92.81 265 ILE A C 1
ATOM 2146 O O . ILE A 1 265 ? 1.347 -3.266 -9.976 1.00 92.81 265 ILE A O 1
ATOM 2150 N N . PHE A 1 266 ? 1.984 -1.137 -10.343 1.00 93.56 266 PHE A N 1
ATOM 2151 C CA . PHE A 1 266 ? 1.981 -1.187 -11.805 1.00 93.56 266 PHE A CA 1
ATOM 2152 C C . PHE A 1 266 ? 3.385 -1.396 -12.380 1.00 93.56 266 PHE A C 1
ATOM 2154 O O . PHE A 1 266 ? 3.567 -1.384 -13.589 1.00 93.56 266 PHE A O 1
ATOM 2161 N N . ASP A 1 267 ? 4.402 -1.576 -11.539 1.00 95.94 267 ASP A N 1
ATOM 2162 C CA . ASP A 1 267 ? 5.761 -1.867 -11.979 1.00 95.94 267 ASP A CA 1
ATOM 2163 C C . ASP A 1 267 ? 6.014 -3.377 -11.927 1.00 95.94 267 ASP A C 1
ATOM 2165 O O . ASP A 1 267 ? 6.153 -3.964 -10.849 1.00 95.94 267 ASP A O 1
ATOM 2169 N N . TYR A 1 268 ? 6.057 -4.008 -13.106 1.00 95.56 268 TYR A N 1
ATOM 2170 C CA . TYR A 1 268 ? 6.266 -5.451 -13.247 1.00 95.56 268 TYR A CA 1
ATOM 2171 C C . TYR A 1 268 ? 7.483 -5.934 -12.447 1.00 95.56 268 TYR A C 1
ATOM 2173 O O . TYR A 1 268 ? 7.365 -6.879 -11.665 1.00 95.56 268 TYR A O 1
ATOM 2181 N N . GLN A 1 269 ? 8.635 -5.271 -12.586 1.00 95.12 269 GLN A N 1
ATOM 2182 C CA . GLN A 1 269 ? 9.875 -5.718 -11.955 1.00 95.12 269 GLN A CA 1
ATOM 2183 C C . GLN A 1 269 ? 9.794 -5.607 -10.431 1.00 95.12 269 GLN A C 1
ATOM 2185 O O . GLN A 1 269 ? 10.194 -6.536 -9.720 1.00 95.12 269 GLN A O 1
ATOM 2190 N N . LYS A 1 270 ? 9.241 -4.504 -9.909 1.00 96.81 270 LYS A N 1
ATOM 2191 C CA . LYS A 1 270 ? 9.052 -4.329 -8.461 1.00 96.81 270 LYS A CA 1
ATOM 2192 C C . LYS A 1 270 ? 8.090 -5.370 -7.892 1.00 96.81 270 LYS A C 1
ATOM 2194 O O . LYS A 1 270 ? 8.371 -5.952 -6.842 1.00 96.81 270 LYS A O 1
ATOM 2199 N N . VAL A 1 271 ? 6.974 -5.643 -8.571 1.00 96.75 271 VAL A N 1
ATOM 2200 C CA . VAL A 1 271 ? 5.989 -6.641 -8.119 1.00 96.75 271 VAL A CA 1
ATOM 2201 C C . VAL A 1 271 ? 6.557 -8.057 -8.202 1.00 96.75 271 VAL A C 1
ATOM 2203 O O . VAL A 1 271 ? 6.370 -8.846 -7.270 1.00 96.75 271 VAL A O 1
ATOM 2206 N N . ALA A 1 272 ? 7.272 -8.389 -9.278 1.00 95.69 272 ALA A N 1
ATOM 2207 C CA . ALA A 1 272 ? 7.916 -9.686 -9.451 1.00 95.69 272 ALA A CA 1
ATOM 2208 C C . ALA A 1 272 ? 8.896 -9.965 -8.300 1.00 95.69 272 ALA A C 1
ATOM 2210 O O . ALA A 1 272 ? 8.758 -10.984 -7.619 1.00 95.69 272 ALA A O 1
ATOM 2211 N N . LYS A 1 273 ? 9.782 -9.008 -7.990 1.00 96.06 273 LYS A N 1
ATOM 2212 C CA . LYS A 1 273 ? 10.796 -9.128 -6.927 1.00 96.06 273 LYS A CA 1
ATOM 2213 C C . LYS A 1 273 ? 10.214 -9.075 -5.509 1.00 96.06 273 LYS A C 1
ATOM 2215 O O . LYS A 1 273 ? 10.733 -9.722 -4.601 1.00 96.06 273 LYS A O 1
ATOM 2220 N N . SER A 1 274 ? 9.131 -8.329 -5.287 1.00 95.81 274 SER A N 1
ATOM 2221 C CA . SER A 1 274 ? 8.600 -8.136 -3.934 1.00 95.81 274 SER A CA 1
ATOM 2222 C C . SER A 1 274 ? 7.901 -9.388 -3.395 1.00 95.81 274 SER A C 1
ATOM 2224 O O . SER A 1 274 ? 6.917 -9.865 -3.959 1.00 95.81 274 SER A O 1
ATOM 2226 N N . LYS A 1 275 ? 8.361 -9.916 -2.255 1.00 93.44 275 LYS A N 1
ATOM 2227 C CA . LYS A 1 275 ? 7.666 -11.000 -1.528 1.00 93.44 275 LYS A CA 1
ATOM 2228 C C . LYS A 1 275 ? 6.505 -10.465 -0.683 1.00 93.44 275 LYS A C 1
ATOM 2230 O O . LYS A 1 275 ? 5.431 -11.064 -0.641 1.00 93.44 275 LYS A O 1
ATOM 2235 N N . ASN A 1 276 ? 6.715 -9.304 -0.065 1.00 93.50 276 ASN A N 1
ATOM 2236 C CA . ASN A 1 276 ? 5.855 -8.752 0.980 1.00 93.50 276 ASN A CA 1
ATOM 2237 C C . ASN A 1 276 ? 5.073 -7.505 0.544 1.00 93.50 276 ASN A C 1
ATOM 2239 O O . ASN A 1 276 ? 4.504 -6.841 1.396 1.00 93.50 276 ASN A O 1
ATOM 2243 N N . GLY A 1 277 ? 5.017 -7.175 -0.746 1.00 94.19 277 GLY A N 1
ATOM 2244 C CA . GLY A 1 277 ? 4.354 -5.970 -1.261 1.00 94.19 277 GLY A CA 1
ATOM 2245 C C . GLY A 1 277 ? 5.117 -4.685 -0.936 1.00 94.19 277 GLY A C 1
ATOM 2246 O O . GLY A 1 277 ? 6.344 -4.707 -0.839 1.00 94.19 277 GLY A O 1
ATOM 2247 N N . PHE A 1 278 ? 4.400 -3.571 -0.796 1.00 93.81 278 PHE A N 1
ATOM 2248 C CA . PHE A 1 278 ? 4.977 -2.237 -0.613 1.00 93.81 278 PHE A CA 1
ATOM 2249 C C . PHE A 1 278 ? 4.332 -1.575 0.603 1.00 93.81 278 PHE A C 1
ATOM 2251 O O . PHE A 1 278 ? 3.261 -0.997 0.479 1.00 93.81 278 PHE A O 1
ATOM 2258 N N . ASN A 1 279 ? 4.956 -1.689 1.781 1.00 95.00 279 ASN A N 1
ATOM 2259 C CA . ASN A 1 279 ? 4.404 -1.125 3.017 1.00 95.00 279 ASN A CA 1
ATOM 2260 C C . ASN A 1 279 ? 4.283 0.411 2.901 1.00 95.00 279 ASN A C 1
ATOM 2262 O O . ASN A 1 279 ? 5.318 1.085 2.895 1.00 95.00 279 ASN A O 1
ATOM 2266 N N . PRO A 1 280 ? 3.058 0.969 2.843 1.00 95.31 280 PRO A N 1
ATOM 2267 C CA . PRO A 1 280 ? 2.842 2.377 2.519 1.00 95.31 280 PRO A CA 1
ATOM 2268 C C . PRO A 1 280 ? 2.941 3.310 3.737 1.00 95.31 280 PRO A C 1
ATOM 2270 O O . PRO A 1 280 ? 2.856 4.523 3.580 1.00 95.31 280 PRO A O 1
ATOM 2273 N N . ILE A 1 281 ? 3.087 2.770 4.952 1.00 97.12 281 ILE A N 1
ATOM 2274 C CA . ILE A 1 281 ? 3.022 3.542 6.201 1.00 97.12 281 ILE A CA 1
ATOM 2275 C C . ILE A 1 281 ? 4.243 4.463 6.312 1.00 97.12 281 ILE A C 1
ATOM 2277 O O . ILE A 1 281 ? 5.389 3.990 6.432 1.00 97.12 281 ILE A O 1
ATOM 2281 N N . THR A 1 282 ? 3.997 5.774 6.338 1.00 96.44 282 THR A N 1
ATOM 2282 C CA . THR A 1 282 ? 5.044 6.785 6.511 1.00 96.44 282 THR A CA 1
ATOM 2283 C C . THR A 1 282 ? 5.362 7.021 7.986 1.00 96.44 282 THR A C 1
ATOM 2285 O O . THR A 1 282 ? 4.713 6.503 8.899 1.00 96.44 282 THR A O 1
ATOM 2288 N N . GLN A 1 283 ? 6.395 7.826 8.248 1.00 96.50 283 GLN A N 1
ATOM 2289 C CA . GLN A 1 283 ? 6.702 8.256 9.612 1.00 96.50 283 GLN A CA 1
ATOM 2290 C C . GLN A 1 283 ? 5.591 9.126 10.210 1.00 96.50 283 GLN A C 1
ATOM 2292 O O . GLN A 1 283 ? 5.360 9.056 11.415 1.00 96.50 283 GLN A O 1
ATOM 2297 N N . THR A 1 284 ? 4.890 9.918 9.398 1.00 96.69 284 THR A N 1
ATOM 2298 C CA . THR A 1 284 ? 3.756 10.725 9.863 1.00 96.69 284 THR A CA 1
ATOM 2299 C C . THR A 1 284 ? 2.620 9.825 10.339 1.00 96.69 284 THR A C 1
ATOM 2301 O O . THR A 1 284 ? 2.175 9.965 11.480 1.00 96.69 284 THR A O 1
ATOM 2304 N N . ASP A 1 285 ? 2.232 8.835 9.529 1.00 98.00 285 ASP A N 1
ATOM 2305 C CA . ASP A 1 285 ? 1.203 7.846 9.879 1.00 98.00 285 ASP A CA 1
ATOM 2306 C C . ASP A 1 285 ? 1.570 7.075 11.155 1.00 98.00 285 ASP A C 1
ATOM 2308 O O . ASP A 1 285 ? 0.756 6.913 12.072 1.00 98.00 285 ASP A O 1
ATOM 2312 N N . LEU A 1 286 ? 2.832 6.645 11.253 1.00 98.44 286 LEU A N 1
ATOM 2313 C CA . LEU A 1 286 ? 3.337 5.904 12.401 1.00 98.44 286 LEU A CA 1
ATOM 2314 C C . LEU A 1 286 ? 3.308 6.738 13.689 1.00 98.44 286 LEU A C 1
ATOM 2316 O O . LEU A 1 286 ? 2.858 6.245 14.724 1.00 98.44 286 LEU A O 1
ATOM 2320 N N . MET A 1 287 ? 3.789 7.985 13.654 1.00 98.38 287 MET A N 1
ATOM 2321 C CA . MET A 1 287 ? 3.817 8.844 14.845 1.00 98.38 287 MET A CA 1
ATOM 2322 C C . MET A 1 287 ? 2.403 9.225 15.293 1.00 98.38 287 MET A C 1
ATOM 2324 O O . MET A 1 287 ? 2.117 9.168 16.490 1.00 98.38 287 MET A O 1
ATOM 2328 N N . ARG A 1 288 ? 1.497 9.538 14.355 1.00 98.44 288 ARG A N 1
ATOM 2329 C CA . ARG A 1 288 ? 0.080 9.797 14.664 1.00 98.44 288 ARG A CA 1
ATOM 2330 C C . ARG A 1 288 ? -0.584 8.575 15.295 1.00 98.44 288 ARG A C 1
ATOM 2332 O O . ARG A 1 288 ? -1.250 8.708 16.316 1.00 98.44 288 ARG A O 1
ATOM 2339 N N . THR A 1 289 ? -0.323 7.379 14.766 1.00 98.62 289 THR A N 1
ATOM 2340 C CA . THR A 1 289 ? -0.840 6.122 15.335 1.00 98.62 289 THR A CA 1
ATOM 2341 C C . THR A 1 289 ? -0.315 5.884 16.747 1.00 98.62 289 THR A C 1
ATOM 2343 O O . THR A 1 289 ? -1.083 5.558 17.648 1.00 98.62 289 THR A O 1
ATOM 2346 N N . LYS A 1 290 ? 0.990 6.080 16.987 1.00 98.56 290 LYS A N 1
ATOM 2347 C CA . LYS A 1 290 ? 1.570 5.954 18.335 1.00 98.56 290 LYS A CA 1
ATOM 2348 C C . LYS A 1 290 ? 0.906 6.913 19.322 1.00 98.56 290 LYS A C 1
ATOM 2350 O O . LYS A 1 290 ? 0.583 6.492 20.431 1.00 98.56 290 LYS A O 1
ATOM 2355 N N . LEU A 1 291 ? 0.671 8.161 18.912 1.00 98.62 291 LEU A N 1
ATOM 2356 C CA . LEU A 1 291 ? -0.038 9.138 19.733 1.00 98.62 291 LEU A CA 1
ATOM 2357 C C . LEU A 1 291 ? -1.462 8.666 20.036 1.00 98.62 291 LEU A C 1
ATOM 2359 O O . LEU A 1 291 ? -1.820 8.549 21.203 1.00 98.62 291 LEU A O 1
ATOM 2363 N N . ALA A 1 292 ? -2.234 8.298 19.012 1.00 98.44 292 ALA A N 1
ATOM 2364 C CA . ALA A 1 292 ? -3.611 7.839 19.167 1.00 98.44 292 ALA A CA 1
ATOM 2365 C C . ALA A 1 292 ? -3.727 6.615 20.099 1.00 98.44 292 ALA A C 1
ATOM 2367 O O . ALA A 1 292 ? -4.636 6.540 20.926 1.00 98.44 292 ALA A O 1
ATOM 2368 N N . LEU A 1 293 ? -2.773 5.679 20.033 1.00 98.31 293 LEU A N 1
ATOM 2369 C CA . LEU A 1 293 ? -2.704 4.526 20.936 1.00 98.31 293 LEU A CA 1
ATOM 2370 C C . LEU A 1 293 ? -2.320 4.911 22.374 1.00 98.31 293 LEU A C 1
ATOM 2372 O O . LEU A 1 293 ? -2.832 4.313 23.321 1.00 98.31 293 LEU A O 1
ATOM 2376 N N . ASN A 1 294 ? -1.423 5.883 22.563 1.00 98.00 294 ASN A N 1
ATOM 2377 C CA . ASN A 1 294 ? -1.075 6.386 23.895 1.00 98.00 294 ASN A CA 1
ATOM 2378 C C . ASN A 1 294 ? -2.269 7.079 24.557 1.00 98.00 294 ASN A C 1
ATOM 2380 O O . ASN A 1 294 ? -2.504 6.878 25.747 1.00 98.00 294 ASN A O 1
ATOM 2384 N N . MET A 1 295 ? -3.047 7.831 23.779 1.00 97.88 295 MET A N 1
ATOM 2385 C CA . MET A 1 295 ? -4.264 8.488 24.254 1.00 97.88 295 MET A CA 1
ATOM 2386 C C . MET A 1 295 ? -5.338 7.474 24.639 1.00 97.88 295 MET A C 1
ATOM 2388 O O . MET A 1 295 ? -5.851 7.545 25.754 1.00 97.88 295 MET A O 1
ATOM 2392 N N . LYS A 1 296 ? -5.554 6.442 23.812 1.00 97.31 296 LYS A N 1
ATOM 2393 C CA . LYS A 1 296 ? -6.457 5.332 24.150 1.00 97.31 296 LYS A CA 1
ATOM 2394 C C . LYS A 1 296 ? -6.095 4.673 25.486 1.00 97.31 296 LYS A C 1
ATOM 2396 O O . LYS A 1 296 ? -6.952 4.426 26.329 1.00 97.31 296 LYS A O 1
ATOM 2401 N N . LYS A 1 297 ? -4.800 4.430 25.718 1.00 96.94 297 LYS A N 1
ATOM 2402 C CA . LYS A 1 297 ? -4.273 3.865 26.977 1.00 96.94 297 LYS A CA 1
ATOM 2403 C C . LYS A 1 297 ? -4.330 4.827 28.166 1.00 96.94 297 LYS A C 1
ATOM 2405 O O . LYS A 1 297 ? -4.202 4.391 29.3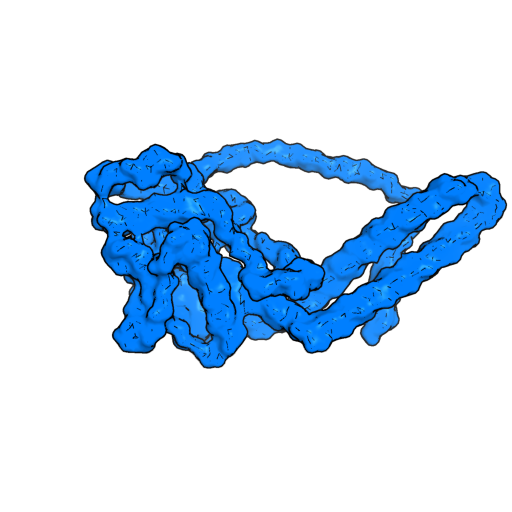12 1.00 96.94 297 LYS A O 1
ATOM 2410 N N . ALA A 1 298 ? -4.452 6.124 27.904 1.00 96.94 298 ALA A N 1
ATOM 2411 C CA . ALA A 1 298 ? -4.666 7.145 28.919 1.00 96.94 298 ALA A CA 1
ATOM 2412 C C . ALA A 1 298 ? -6.142 7.266 29.329 1.00 96.94 298 ALA A C 1
ATOM 2414 O O . ALA A 1 298 ? -6.424 7.983 30.284 1.00 96.94 298 ALA A O 1
ATOM 2415 N N . GLY A 1 299 ? -7.052 6.549 28.659 1.00 95.12 299 GLY A N 1
ATOM 2416 C CA . GLY A 1 299 ? -8.490 6.609 28.920 1.00 95.12 299 GLY A CA 1
ATOM 2417 C C . GLY A 1 299 ? -9.195 7.768 28.215 1.00 95.12 299 GLY A C 1
ATOM 2418 O O . GLY A 1 299 ? -10.251 8.181 28.679 1.00 95.12 299 GLY A O 1
ATOM 2419 N N . VAL A 1 300 ? -8.596 8.299 27.142 1.00 93.25 300 VAL A N 1
ATOM 2420 C CA . VAL A 1 300 ? -9.270 9.168 26.161 1.00 93.25 300 VAL A CA 1
ATOM 2421 C C . VAL A 1 300 ? -9.993 8.292 25.142 1.00 93.25 300 VAL A C 1
ATOM 2423 O O . VAL A 1 300 ? -11.138 8.633 24.787 1.00 93.25 300 VAL A O 1
#

pLDDT: mean 88.32, std 16.54, range [28.89, 98.75]

Secondary structure (DSSP, 8-state):
-HHHHHHHHHHHT--TT------------------PPPHHHHT--HHHHHHTHHHHHHHHTB-GGG-TT--TTS-EEEEEE---HHHHHHHHHHHHHHHHHHTS--EEE--SSS-SEEEEEE-----TTT---SEEEETTTTEEEEEHHHHHS-HHHHHHHHHHHHHHHHHHHHHHHHHHHHHHH-TTSTTHHHHHHHHHHHHHHHHHHHHHHHHHHHHHTTHHHHHHHHHHHHHHHHHHHHHTTB---SSTTSTTSTT---GGGG-HHHHHH-SS------HHHHHHHHHHHHHHHTT-

Foldseek 3Di:
DLVVVLVVLPVLLPDPPDPDPPDDPPPDDPDDLFLFDDPVLLPDDLVVCVVCVVVNCVSNVFALLLQQQADLQQAWAEAEPDPDPLLVLLQVLLQCLLCVLLVHNRYHYDHPVDTSAYEDEDADDDDPDDDPDQWARDNVVSYIYGYPVSLVPDLVVLLVLLLVVLLNVLSVVLSVVLVVVLVVCDPPNPCSVVVSVVSSVVSSVVSSVSSVVLSVCCVVVVLSSLLSSLVSSLSVSLNVLSNLRHAADPDQQASSHPPNDDCLSSHSVSSVPDPSHDSSHDSSSSSSSSSSSVNSNSVD

Sequence (300 aa):
MTTKLNLRIKLLMISVLSLTLFAFPTSSNVHASSVKPSATMLKKTKTYYRSHAKTIAKKYRITYSLQTALTKNGHAKIYVATKNKTLRSSIKLAVNYWNQKLGKKVITYGTKRSHTLTFSVSKEPITSGVDTGDAWWIPKLKKMQVRDYYYKLSVSGIRNEMLKKSLSQFSAVANRKIVAYANQIGKSDPDYYSKVEHYRQQQIDYVQKQLEEVQSSIDKNGTAYKARKFQYANIITHEFGHVFGLEHSPNKTDVMYWSSQRPEIFDYQKVAKSKNGFNPITQTDLMRTKLALNMKKAGV

Organism: NCBI:txid1138822